Protein AF-A0A429LCR3-F1 (afdb_monomer)

Organism: Acinetobacter baumannii (NCBI:txid470)

Secondary structure (DSSP, 8-state):
-HHHHHHHHHHHHHHHHHHHHHHHHHHHHHHHHHHHHHHHHHHHHHTT-HHHHHHHHHHHHHHHHHHHHHHTT-HHHHHHHHHHHHHHHHHHHHHHT---BTTB---GGGHHHHHHHHHHHHHTTS--HHHHHHHHHHHHHHHHHHH-----TT--PPPHHHHHHHHHHHHHHHHHHHHHHHHHHHHHHHHHHHHH-

Foldseek 3Di:
DVVVVVVVVVVVVLLVVLVVLLLVLLLVLLVLLLVVLVVVLVVVVVVVVVVSNVVSVVLNVQSVVLNVCVVVVVPLVSLLSVLVSLLPVLLVCDAAEQADDPVAAGQSLLSLVLSLLSLVSSCVSPNDPSSVVSNVSSVVSSCDSVVDNDYDPNHDYDDPVCRVVVNVVSNVSSVVSNVSSVVSVVVSVVVVVVVVD

Solvent-accessible surface area (backbone atoms only — not comparable to full-atom values): 10249 Å² total; per-residue (Å²): 120,68,68,62,53,53,54,51,52,53,54,48,54,51,52,51,52,53,55,48,51,51,51,51,44,51,51,49,46,44,49,52,49,37,53,52,32,52,56,48,30,57,53,29,56,74,70,68,42,56,71,60,26,54,50,31,50,53,51,36,53,53,38,51,50,19,53,49,31,38,71,76,68,40,43,66,60,12,49,52,49,43,27,49,49,34,38,53,53,27,53,53,37,37,50,36,36,43,58,57,45,100,92,42,75,60,46,48,47,56,36,14,58,36,22,22,52,52,24,51,57,42,34,75,74,59,75,46,72,68,39,53,53,51,26,52,48,17,50,50,51,32,52,49,60,74,76,42,78,76,73,49,93,86,39,59,63,63,57,67,76,55,50,57,60,47,39,54,54,49,46,54,51,27,49,49,42,35,51,49,50,49,53,50,52,51,54,54,49,53,62,51,49,71,69,75,110

Mean predicted aligned error: 6.93 Å

Sequence (197 aa):
MITSSYFKKHKKNYRSLKDQQLTIAAKANIFICIIFCLFWTIYFAFTQMWVIVYMDICFTLISIFSFFLIYINRISAGILLSQAVLLVFPVVFCLFFDVATPDRPRVAHLFLPAGAILGYLNYRREPSFLQIVLILLSIGCFIFFSGSSFTLDSAIPLSEDIRDHGGWIATCVATLMICISIYTMQLEIQVVFQKVC

Radius of gyration: 19.08 Å; Cα contacts (8 Å, |Δi|>4): 202; chains: 1; bounding box: 48×31×61 Å

pLDDT: mean 84.52, std 10.5, range [48.47, 95.94]

Structure (mmCIF, N/CA/C/O backbone):
data_AF-A0A429LCR3-F1
#
_entry.id   AF-A0A429LCR3-F1
#
loop_
_atom_site.group_PDB
_atom_site.id
_atom_site.type_symbol
_atom_site.label_atom_id
_atom_site.label_alt_id
_atom_site.label_comp_id
_atom_site.label_asym_id
_atom_site.label_entity_id
_atom_site.label_seq_id
_atom_site.pdbx_PDB_ins_code
_atom_site.Cartn_x
_atom_site.Cartn_y
_atom_site.Cartn_z
_atom_site.occupancy
_atom_site.B_iso_or_equiv
_atom_site.auth_seq_id
_atom_site.auth_comp_id
_atom_site.auth_asym_id
_atom_site.auth_atom_id
_atom_site.pdbx_PDB_model_num
ATOM 1 N N . MET A 1 1 ? -27.694 2.490 40.165 1.00 55.28 1 MET A N 1
ATOM 2 C CA . MET A 1 1 ? -27.933 3.209 38.886 1.00 55.28 1 MET A CA 1
ATOM 3 C C . MET A 1 1 ? -26.716 4.014 38.392 1.00 55.28 1 MET A C 1
ATOM 5 O O . MET A 1 1 ? -26.506 4.085 37.188 1.00 55.28 1 MET A O 1
ATOM 9 N N . ILE A 1 2 ? -25.866 4.558 39.279 1.00 57.56 2 ILE A N 1
ATOM 10 C CA . ILE A 1 2 ? -24.699 5.401 38.923 1.00 57.56 2 ILE A CA 1
ATOM 11 C C . ILE A 1 2 ? -23.534 4.604 38.289 1.00 57.56 2 ILE A C 1
ATOM 13 O O . ILE A 1 2 ? -22.938 5.043 37.307 1.00 57.56 2 ILE A O 1
ATOM 17 N N . THR A 1 3 ? -23.268 3.384 38.763 1.00 56.16 3 THR A N 1
ATOM 18 C CA . THR A 1 3 ? -22.217 2.486 38.239 1.00 56.16 3 THR A CA 1
ATOM 19 C C . THR A 1 3 ? -22.433 2.084 36.77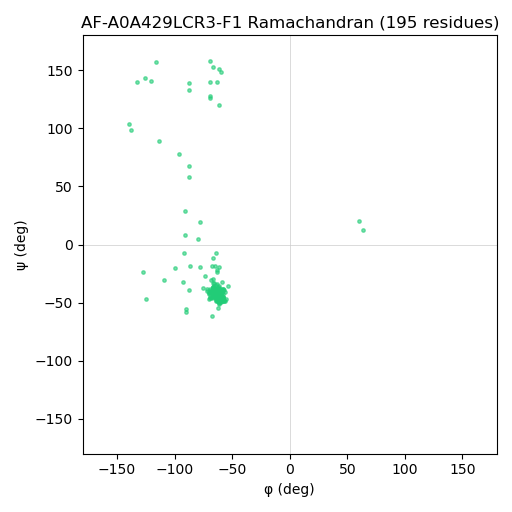7 1.00 56.16 3 THR A C 1
ATOM 21 O O . THR A 1 3 ? -21.481 2.039 36.001 1.00 56.16 3 THR A O 1
ATOM 24 N N . SER A 1 4 ? -23.684 1.881 36.349 1.00 59.94 4 SER A N 1
ATOM 25 C CA . SER A 1 4 ? -24.000 1.554 34.949 1.00 59.94 4 SER A CA 1
ATOM 26 C C . SER A 1 4 ? -23.703 2.714 33.985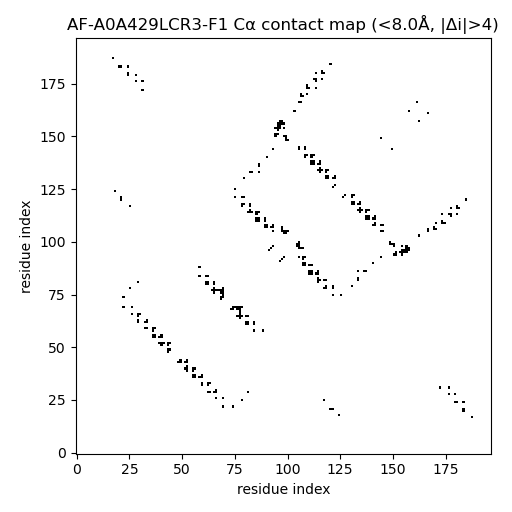 1.00 59.94 4 SER A C 1
ATOM 28 O O . SER A 1 4 ? -23.205 2.488 32.880 1.00 59.94 4 SER A O 1
ATOM 30 N N . SER A 1 5 ? -23.945 3.958 34.413 1.00 62.41 5 SER A N 1
ATOM 31 C CA . SER A 1 5 ? -23.665 5.164 33.621 1.00 62.41 5 SER A CA 1
ATOM 32 C C . SER A 1 5 ? -22.158 5.385 33.438 1.00 62.41 5 SER A C 1
ATOM 34 O O . SER A 1 5 ? -21.691 5.641 32.324 1.00 62.41 5 SER A O 1
ATOM 36 N N . TYR A 1 6 ? -21.378 5.179 34.505 1.00 60.06 6 TYR A N 1
ATOM 37 C CA . TYR A 1 6 ? -19.923 5.335 34.485 1.00 60.06 6 TYR A CA 1
ATOM 38 C C . TYR A 1 6 ? -19.244 4.319 33.551 1.00 60.06 6 TYR A C 1
ATOM 40 O O . TYR A 1 6 ? -18.467 4.700 32.673 1.00 60.06 6 TYR A O 1
ATOM 48 N N . PHE A 1 7 ? -19.625 3.037 33.636 1.00 59.78 7 PHE A N 1
ATOM 49 C CA . PHE A 1 7 ? -19.133 1.986 32.735 1.00 59.78 7 PHE A CA 1
ATOM 50 C C . PHE A 1 7 ? -19.494 2.246 31.264 1.00 59.78 7 PHE A C 1
ATOM 52 O O . PHE A 1 7 ? -18.681 2.004 30.366 1.00 59.78 7 PHE A O 1
ATOM 59 N N . LYS A 1 8 ? -20.693 2.778 30.991 1.00 63.34 8 LYS A N 1
ATOM 60 C CA . LYS A 1 8 ? -21.138 3.111 29.629 1.00 63.34 8 LYS A CA 1
ATOM 61 C C . LYS A 1 8 ? -20.345 4.289 29.048 1.00 63.34 8 LYS A C 1
ATOM 63 O O . LYS A 1 8 ? -19.947 4.229 27.883 1.00 63.34 8 LYS A O 1
ATOM 68 N N . LYS A 1 9 ? -20.053 5.316 29.858 1.00 63.47 9 LYS A N 1
ATOM 69 C CA . LYS A 1 9 ? -19.224 6.474 29.474 1.00 63.47 9 LYS A CA 1
ATOM 70 C C . LYS A 1 9 ? -17.772 6.065 29.202 1.00 63.47 9 LYS A C 1
ATOM 72 O O . LYS A 1 9 ? -17.221 6.441 28.170 1.00 63.47 9 LYS A O 1
ATOM 77 N N . HIS A 1 10 ? -17.196 5.211 30.048 1.00 60.53 10 HIS A N 1
ATOM 78 C CA . HIS A 1 10 ? -15.831 4.703 29.874 1.00 60.53 10 HIS A CA 1
ATOM 79 C C . HIS A 1 10 ? -15.692 3.815 28.624 1.00 60.53 10 HIS A C 1
ATOM 81 O O . HIS A 1 10 ? -14.749 3.961 27.848 1.00 60.53 10 HIS A O 1
ATOM 87 N N . LYS A 1 11 ? -16.677 2.941 28.363 1.00 61.69 11 LYS A N 1
ATOM 88 C CA . LYS A 1 11 ? -16.732 2.104 27.150 1.00 61.69 11 LYS A CA 1
ATOM 89 C C . LYS A 1 11 ? -16.874 2.939 25.868 1.00 61.69 11 LYS A C 1
ATOM 91 O O . LYS A 1 11 ? -16.306 2.565 24.843 1.00 61.69 11 LYS A O 1
ATOM 96 N N . LYS A 1 12 ? -17.608 4.059 25.921 1.00 67.44 12 LYS A N 1
ATOM 97 C CA . LYS A 1 12 ? -17.775 4.999 24.798 1.00 67.44 12 LYS A CA 1
ATOM 98 C C . LYS A 1 12 ? -16.486 5.776 24.503 1.00 67.44 12 LYS A C 1
ATOM 100 O O . LYS A 1 12 ? -16.070 5.797 23.350 1.00 67.44 12 LYS A O 1
ATOM 105 N N . ASN A 1 13 ? -15.825 6.331 25.524 1.00 68.00 13 ASN A N 1
ATOM 106 C CA . ASN A 1 13 ? -14.531 7.010 25.358 1.00 68.00 13 ASN A CA 1
ATOM 107 C C . ASN A 1 13 ? -13.447 6.066 24.821 1.00 68.00 13 ASN A C 1
ATOM 109 O O . ASN A 1 13 ? -12.693 6.442 23.933 1.00 68.00 13 ASN A O 1
ATOM 113 N N . TYR A 1 14 ? -13.417 4.816 25.290 1.00 64.56 14 TYR A N 1
ATOM 114 C CA . TYR A 1 14 ? -12.474 3.811 24.799 1.00 64.56 14 TYR A CA 1
ATOM 115 C C . TYR A 1 14 ? -12.673 3.480 23.310 1.00 64.56 14 TYR A C 1
ATOM 117 O O . TYR A 1 14 ? -11.711 3.486 22.546 1.00 64.56 14 TYR A O 1
ATOM 125 N N . ARG A 1 15 ? -13.920 3.237 22.870 1.00 68.00 15 ARG A N 1
ATOM 126 C CA . ARG A 1 15 ? -14.209 3.029 21.437 1.00 68.00 15 ARG A CA 1
ATOM 127 C C . ARG A 1 15 ? -13.819 4.246 20.601 1.00 68.00 15 ARG A C 1
ATOM 129 O O . ARG A 1 15 ? -13.264 4.072 19.528 1.00 68.00 15 ARG A O 1
ATOM 136 N N . SER A 1 16 ? -14.055 5.452 21.117 1.00 71.94 16 SER A N 1
ATOM 137 C CA . SER A 1 16 ? -13.675 6.699 20.448 1.00 71.94 16 SER A CA 1
ATOM 138 C C . SER A 1 16 ? -12.160 6.829 20.261 1.00 71.94 16 SER A C 1
ATOM 140 O O . SER A 1 16 ? -11.718 7.195 19.179 1.00 71.94 16 SER A O 1
ATOM 142 N N . LEU A 1 17 ? -11.364 6.510 21.288 1.00 72.56 17 LEU A N 1
ATOM 143 C CA . LEU A 1 17 ? -9.897 6.557 21.218 1.00 72.56 17 LEU A CA 1
ATOM 144 C C . LEU A 1 17 ? -9.343 5.530 20.225 1.00 72.56 17 LEU A C 1
ATOM 146 O O . LEU A 1 17 ? -8.494 5.870 19.404 1.00 72.56 17 LEU A O 1
ATOM 150 N N . LYS A 1 18 ? -9.871 4.300 20.255 1.00 72.75 18 LYS A N 1
ATOM 151 C CA . LYS A 1 18 ? -9.506 3.234 19.312 1.00 72.75 18 LYS A CA 1
ATOM 152 C C . LYS A 1 18 ? -9.815 3.630 17.865 1.00 72.75 18 LYS A C 1
ATOM 154 O O . LYS A 1 18 ? -8.954 3.543 16.993 1.00 72.75 18 LYS A O 1
ATOM 159 N N . ASP A 1 19 ? -11.031 4.115 17.619 1.00 77.44 19 ASP A N 1
ATOM 160 C CA . ASP A 1 19 ? -11.459 4.559 16.292 1.00 77.44 19 ASP A CA 1
ATOM 161 C C . ASP A 1 19 ? -10.600 5.727 15.786 1.00 77.44 19 ASP A C 1
ATOM 163 O O . ASP A 1 19 ? -10.283 5.796 14.596 1.00 77.44 19 ASP A O 1
ATOM 167 N N . GLN A 1 20 ? -10.179 6.625 16.681 1.00 80.12 20 GLN A N 1
ATOM 168 C CA . GLN A 1 20 ? -9.312 7.753 16.353 1.00 80.12 20 GLN A CA 1
ATOM 169 C C . GLN A 1 20 ? -7.890 7.301 15.990 1.00 80.12 20 GLN A C 1
ATOM 171 O O . GLN A 1 20 ? -7.373 7.738 14.964 1.00 80.12 20 GLN A O 1
ATOM 176 N N . GLN A 1 21 ? -7.281 6.397 16.766 1.00 82.12 21 GLN A N 1
ATOM 177 C CA . GLN A 1 21 ? -5.954 5.833 16.473 1.00 82.12 21 GLN A CA 1
ATOM 178 C C . GLN A 1 21 ? -5.934 5.110 15.122 1.00 82.12 21 GLN A C 1
ATOM 180 O O . GLN A 1 21 ? -5.072 5.385 14.288 1.00 82.12 21 GLN A O 1
ATOM 185 N N . LEU A 1 22 ? -6.940 4.269 14.860 1.00 82.50 22 LEU A N 1
ATOM 186 C CA . LEU A 1 22 ? -7.084 3.584 13.578 1.00 82.50 22 LEU A CA 1
ATOM 187 C C . LEU A 1 22 ? -7.226 4.571 12.413 1.00 82.50 22 LEU A C 1
ATOM 189 O O . LEU A 1 22 ? -6.606 4.411 11.365 1.00 82.50 22 LEU A O 1
ATOM 193 N N . THR A 1 23 ? -8.036 5.612 12.601 1.00 84.69 23 THR A N 1
ATOM 194 C CA . THR A 1 23 ? -8.247 6.638 11.576 1.00 84.69 23 THR A CA 1
ATOM 195 C C . THR A 1 23 ? -6.964 7.413 11.285 1.00 84.69 23 THR A C 1
ATOM 197 O O . THR A 1 23 ? -6.698 7.723 10.127 1.00 84.69 23 THR A O 1
ATOM 200 N N . ILE A 1 24 ? -6.156 7.714 12.306 1.00 86.12 24 ILE A N 1
ATOM 201 C CA . ILE A 1 24 ? -4.859 8.385 12.142 1.00 86.12 24 ILE A CA 1
ATOM 202 C C . ILE A 1 24 ? -3.898 7.496 11.351 1.00 86.12 24 ILE A C 1
ATOM 204 O O . ILE A 1 24 ? -3.319 7.961 10.374 1.00 86.12 24 ILE A O 1
ATOM 208 N N . ALA A 1 25 ? -3.782 6.218 11.713 1.00 86.31 25 ALA A N 1
ATOM 209 C CA . ALA A 1 25 ? -2.915 5.268 11.021 1.00 86.31 25 ALA A CA 1
ATOM 210 C C . ALA A 1 25 ? -3.326 5.065 9.555 1.00 86.31 25 ALA A C 1
ATOM 212 O O . ALA A 1 25 ? -2.491 5.118 8.654 1.00 86.31 25 ALA A O 1
ATOM 213 N N . ALA A 1 26 ? -4.629 4.912 9.302 1.00 87.38 26 ALA A N 1
ATOM 214 C CA . ALA A 1 26 ? -5.173 4.802 7.953 1.00 87.38 26 ALA A CA 1
ATOM 215 C C . ALA A 1 26 ? -4.885 6.052 7.114 1.00 87.38 26 ALA A C 1
ATOM 217 O O . ALA A 1 26 ? -4.423 5.942 5.980 1.00 87.38 26 ALA A O 1
ATOM 218 N N . LYS A 1 27 ? -5.112 7.246 7.679 1.00 89.50 27 LYS A N 1
ATOM 219 C CA . LYS A 1 27 ? -4.789 8.516 7.019 1.00 89.50 27 LYS A CA 1
ATOM 220 C C . LYS A 1 27 ? -3.295 8.637 6.730 1.00 89.50 27 LYS A C 1
ATOM 222 O O . LYS A 1 27 ? -2.952 9.055 5.632 1.00 89.50 27 LYS A O 1
ATOM 227 N N . ALA A 1 28 ? -2.430 8.246 7.666 1.00 90.94 28 ALA A N 1
ATOM 228 C CA . ALA A 1 28 ? -0.981 8.272 7.483 1.00 90.94 28 ALA A CA 1
ATOM 229 C C . ALA A 1 28 ? -0.537 7.345 6.341 1.00 90.94 28 ALA A C 1
ATOM 231 O O . ALA A 1 28 ? 0.163 7.794 5.440 1.00 90.94 28 ALA A O 1
ATOM 232 N N . ASN A 1 29 ? -1.009 6.095 6.316 1.00 90.25 29 ASN A N 1
ATOM 233 C CA . ASN A 1 29 ? -0.693 5.148 5.242 1.00 90.25 29 ASN A CA 1
ATOM 234 C C . ASN A 1 29 ? -1.201 5.620 3.873 1.00 90.25 29 ASN A C 1
ATOM 236 O O . ASN A 1 29 ? -0.471 5.534 2.889 1.00 90.25 29 ASN A O 1
ATOM 240 N N . ILE A 1 30 ? -2.427 6.150 3.798 1.00 90.88 30 ILE A N 1
ATOM 241 C CA . ILE A 1 30 ? -2.974 6.709 2.552 1.00 90.88 30 ILE A CA 1
ATOM 242 C C . ILE A 1 30 ? -2.155 7.922 2.102 1.00 90.88 30 ILE A C 1
ATOM 244 O O . ILE A 1 30 ? -1.848 8.053 0.923 1.00 90.88 30 ILE A O 1
ATOM 248 N N . PHE A 1 31 ? -1.765 8.792 3.031 1.00 93.00 31 PHE A N 1
ATOM 249 C CA . PHE A 1 31 ? -0.968 9.975 2.724 1.00 93.00 31 PHE A CA 1
ATOM 250 C C . PHE A 1 31 ? 0.434 9.617 2.218 1.00 93.00 31 PHE A C 1
ATOM 252 O O . PHE A 1 31 ? 0.872 10.157 1.205 1.00 93.00 31 PHE A O 1
ATOM 259 N N . ILE A 1 32 ? 1.101 8.655 2.864 1.00 92.62 32 ILE A N 1
ATOM 260 C CA . ILE A 1 32 ? 2.380 8.098 2.405 1.00 92.62 32 ILE A CA 1
ATOM 261 C C . ILE A 1 32 ? 2.228 7.523 0.993 1.00 92.62 32 ILE A C 1
ATOM 263 O O . ILE A 1 32 ? 3.048 7.812 0.128 1.00 92.62 32 ILE A O 1
ATOM 267 N N . CYS A 1 33 ? 1.154 6.770 0.741 1.00 90.31 33 CYS A N 1
ATOM 268 C CA . CYS A 1 33 ? 0.866 6.204 -0.574 1.00 90.31 33 CYS A CA 1
ATOM 269 C C . CYS A 1 33 ? 0.671 7.292 -1.644 1.00 90.31 33 CYS A C 1
ATOM 271 O O . CYS A 1 33 ? 1.256 7.189 -2.717 1.00 90.31 33 CYS A O 1
ATOM 273 N N . ILE A 1 34 ? -0.073 8.364 -1.347 1.00 92.38 34 ILE A N 1
ATOM 274 C CA . ILE A 1 34 ? -0.269 9.497 -2.269 1.00 92.38 34 ILE A CA 1
ATOM 275 C C . ILE A 1 34 ? 1.064 10.177 -2.594 1.00 92.38 34 ILE A C 1
ATOM 277 O O . ILE A 1 34 ? 1.359 10.393 -3.766 1.00 92.38 34 ILE A O 1
ATOM 281 N N . ILE A 1 35 ? 1.882 10.496 -1.585 1.00 94.06 35 ILE A N 1
ATOM 282 C CA . ILE A 1 35 ? 3.197 11.122 -1.802 1.00 94.06 35 ILE A CA 1
ATOM 283 C C . ILE A 1 35 ? 4.085 10.217 -2.653 1.00 94.06 35 ILE A C 1
ATOM 285 O O . ILE A 1 35 ? 4.715 10.688 -3.596 1.00 94.06 35 ILE A O 1
ATOM 289 N N . PHE A 1 36 ? 4.114 8.924 -2.332 1.00 91.94 36 PHE A N 1
ATOM 290 C CA . PHE A 1 36 ? 4.899 7.941 -3.062 1.00 91.94 36 PHE A CA 1
ATOM 291 C C . PHE A 1 36 ? 4.466 7.858 -4.532 1.00 91.94 36 PHE A C 1
ATOM 293 O O . PHE A 1 36 ? 5.313 7.955 -5.415 1.00 91.94 36 PHE A O 1
ATOM 300 N N . CYS A 1 37 ? 3.161 7.772 -4.806 1.00 90.81 37 CYS A N 1
ATOM 301 C CA . CYS A 1 37 ? 2.646 7.732 -6.176 1.00 90.81 37 CYS A CA 1
ATOM 302 C C . CYS A 1 37 ? 2.930 9.035 -6.934 1.00 90.81 37 CYS A C 1
ATOM 304 O O . CYS A 1 37 ? 3.337 8.987 -8.089 1.00 90.81 37 CYS A O 1
ATOM 306 N N . LEU A 1 38 ? 2.772 10.203 -6.302 1.00 92.81 38 LEU A N 1
ATOM 307 C CA . LEU A 1 38 ? 3.074 11.495 -6.931 1.00 92.81 38 LEU A CA 1
ATOM 308 C C . LEU A 1 38 ? 4.561 11.634 -7.272 1.00 92.81 38 LEU A C 1
ATOM 310 O O . LEU A 1 38 ? 4.898 12.082 -8.366 1.00 92.81 38 LEU A O 1
ATOM 314 N N . PHE A 1 39 ? 5.441 11.226 -6.355 1.00 92.88 39 PHE A N 1
ATOM 315 C CA . PHE A 1 39 ? 6.885 11.204 -6.578 1.00 92.88 39 PHE A CA 1
ATOM 316 C C . PHE A 1 39 ? 7.244 10.361 -7.811 1.00 92.88 39 PHE A C 1
ATOM 318 O O . PHE A 1 39 ? 7.945 10.840 -8.704 1.00 92.88 39 PHE A O 1
ATOM 325 N N . TRP A 1 40 ? 6.698 9.145 -7.903 1.00 89.19 40 TRP A N 1
ATOM 326 C CA . TRP A 1 40 ? 6.928 8.251 -9.038 1.00 89.19 40 TRP A CA 1
ATOM 327 C C . TRP A 1 40 ? 6.277 8.727 -10.333 1.00 89.19 40 TRP A C 1
ATOM 329 O O . TRP A 1 40 ? 6.917 8.669 -11.376 1.00 89.19 40 TRP A O 1
ATOM 339 N N . THR A 1 41 ? 5.074 9.299 -10.276 1.00 91.75 41 THR A N 1
ATOM 340 C CA . THR A 1 41 ? 4.394 9.883 -11.445 1.00 91.75 41 THR A CA 1
ATOM 341 C C . THR A 1 41 ? 5.274 10.939 -12.113 1.00 91.75 41 THR A C 1
ATOM 343 O O . THR A 1 41 ? 5.443 10.931 -13.332 1.00 91.75 41 THR A O 1
ATOM 346 N N . ILE A 1 42 ? 5.856 11.843 -11.314 1.00 92.50 42 ILE A N 1
ATOM 347 C CA . ILE A 1 42 ? 6.744 12.901 -11.811 1.00 92.50 42 ILE A CA 1
ATOM 348 C C . ILE A 1 42 ? 7.984 12.279 -12.454 1.00 92.50 42 ILE A C 1
ATOM 350 O O . ILE A 1 42 ? 8.341 12.640 -13.574 1.00 92.50 42 ILE A O 1
ATOM 354 N N . TYR A 1 43 ? 8.615 11.320 -11.775 1.00 90.25 43 TYR A N 1
ATOM 355 C CA . TYR A 1 43 ? 9.788 10.624 -12.294 1.00 90.25 43 TYR A CA 1
ATOM 356 C C . TYR A 1 43 ? 9.491 9.913 -13.625 1.00 90.25 43 TYR A C 1
ATOM 358 O O . TYR A 1 43 ? 10.202 10.102 -14.614 1.00 90.25 43 TYR A O 1
ATOM 366 N N . PHE A 1 44 ? 8.397 9.154 -13.691 1.00 89.19 44 PHE A N 1
ATOM 367 C CA . PHE A 1 44 ? 8.035 8.386 -14.875 1.00 89.19 44 PHE A CA 1
ATOM 368 C C . PHE A 1 44 ? 7.618 9.257 -16.059 1.00 89.19 44 PHE A C 1
ATOM 370 O O . PHE A 1 44 ? 7.914 8.896 -17.203 1.00 89.19 44 PHE A O 1
ATOM 377 N N . ALA A 1 45 ? 7.037 10.431 -15.798 1.00 91.25 45 ALA A N 1
ATOM 378 C CA . ALA A 1 45 ? 6.759 11.429 -16.824 1.00 91.25 45 ALA A CA 1
ATOM 379 C C . ALA A 1 45 ? 8.048 11.919 -17.507 1.00 91.25 45 ALA A C 1
ATOM 381 O O . ALA A 1 45 ? 8.081 12.034 -18.732 1.00 91.25 45 ALA A O 1
ATOM 382 N N . PHE A 1 46 ? 9.136 12.125 -16.752 1.00 89.94 46 PHE A N 1
ATOM 383 C CA . PHE A 1 46 ? 10.439 12.470 -17.337 1.00 89.94 46 PHE A CA 1
ATOM 384 C C . PHE A 1 46 ? 11.038 11.326 -18.163 1.00 89.94 46 PHE A C 1
ATOM 386 O O . PHE A 1 46 ? 11.622 11.575 -19.214 1.00 89.94 46 PHE A O 1
ATOM 393 N N . THR A 1 47 ? 10.848 10.074 -17.737 1.00 85.56 47 THR A N 1
ATOM 394 C CA . THR A 1 47 ? 11.333 8.885 -18.467 1.00 85.56 47 THR A CA 1
ATOM 395 C C . THR A 1 47 ? 10.453 8.463 -19.655 1.00 85.56 47 THR A C 1
ATOM 397 O O . THR A 1 47 ? 10.724 7.436 -20.268 1.00 85.56 47 THR A O 1
ATOM 400 N N . GLN A 1 48 ? 9.404 9.230 -19.992 1.00 87.19 48 GLN A N 1
ATOM 401 C CA . GLN A 1 48 ? 8.465 8.952 -21.097 1.00 87.19 48 GLN A CA 1
ATOM 402 C C . GLN A 1 48 ? 7.697 7.617 -20.971 1.00 87.19 48 GLN A C 1
ATOM 404 O O . GLN A 1 48 ? 7.142 7.112 -21.949 1.00 87.19 48 GLN A O 1
ATOM 409 N N . MET A 1 49 ? 7.606 7.045 -19.767 1.00 86.31 49 MET A N 1
ATOM 410 C CA . MET A 1 49 ? 6.870 5.800 -19.511 1.00 86.31 49 MET A CA 1
ATOM 411 C C . MET A 1 49 ? 5.394 6.078 -19.207 1.00 86.31 49 MET A C 1
ATOM 413 O O . MET A 1 49 ? 4.904 5.877 -18.096 1.00 86.31 49 MET A O 1
ATOM 417 N N . TRP A 1 50 ? 4.667 6.547 -20.221 1.00 88.00 50 TRP A N 1
ATOM 418 C CA . TRP A 1 50 ? 3.300 7.062 -20.084 1.00 88.00 50 TRP A CA 1
ATOM 419 C C . TRP A 1 50 ? 2.291 6.058 -19.517 1.00 88.00 50 TRP A C 1
ATOM 421 O O . TRP A 1 50 ? 1.390 6.454 -18.784 1.00 88.00 50 TRP A O 1
ATOM 431 N N . VAL A 1 51 ? 2.452 4.760 -19.796 1.00 88.75 51 VAL A N 1
ATOM 432 C CA . VAL A 1 51 ? 1.565 3.715 -19.251 1.00 88.75 51 VAL A CA 1
ATOM 433 C C . VAL A 1 51 ? 1.595 3.718 -17.721 1.00 88.75 51 VAL A C 1
ATOM 435 O O . VAL A 1 51 ? 0.540 3.737 -17.091 1.00 88.75 51 VAL A O 1
ATOM 438 N N . ILE A 1 52 ? 2.791 3.772 -17.127 1.00 88.44 52 ILE A N 1
ATOM 439 C CA . ILE A 1 52 ? 2.963 3.788 -15.669 1.00 88.44 52 ILE A CA 1
ATOM 440 C C . ILE A 1 52 ? 2.442 5.109 -15.094 1.00 88.44 52 ILE A C 1
ATOM 442 O O . ILE A 1 52 ? 1.731 5.100 -14.096 1.00 88.44 52 ILE A O 1
ATOM 446 N N . VAL A 1 53 ? 2.684 6.233 -15.780 1.00 91.38 53 VAL A N 1
ATOM 447 C CA . VAL A 1 53 ? 2.159 7.555 -15.391 1.00 91.38 53 VAL A CA 1
ATOM 448 C C . VAL A 1 53 ? 0.632 7.550 -15.293 1.00 91.38 53 VAL A C 1
ATOM 450 O O . VAL A 1 53 ? 0.081 8.005 -14.293 1.00 91.38 53 VAL A O 1
ATOM 453 N N . TYR A 1 54 ? -0.076 7.023 -16.299 1.00 91.56 54 TYR A N 1
ATOM 454 C CA . TYR A 1 54 ? -1.540 6.962 -16.259 1.00 91.56 54 TYR A CA 1
ATOM 455 C C . TYR A 1 54 ? -2.042 6.067 -15.125 1.00 91.56 54 TYR A C 1
ATOM 457 O O . TYR A 1 54 ? -2.990 6.438 -14.432 1.00 91.56 54 TYR A O 1
ATOM 465 N N . MET A 1 55 ? -1.390 4.923 -14.902 1.00 90.62 55 MET A N 1
ATOM 466 C CA . MET A 1 55 ? -1.719 4.040 -13.786 1.00 90.62 55 MET A CA 1
ATOM 467 C C . MET A 1 55 ? -1.523 4.742 -12.439 1.00 90.62 55 MET A C 1
ATOM 469 O O . MET A 1 55 ? -2.454 4.759 -11.633 1.00 90.62 55 MET A O 1
ATOM 473 N N . ASP A 1 56 ? -0.374 5.379 -12.212 1.00 90.56 56 ASP A N 1
ATOM 474 C CA . ASP A 1 56 ? -0.068 6.076 -10.959 1.00 90.56 56 ASP A CA 1
ATOM 475 C C . ASP A 1 56 ? -1.025 7.246 -10.702 1.00 90.56 56 ASP A C 1
ATOM 477 O O . ASP A 1 56 ? -1.473 7.442 -9.568 1.00 90.56 56 ASP A O 1
ATOM 481 N N . ILE A 1 57 ? -1.420 7.990 -11.743 1.00 93.06 57 ILE A N 1
ATOM 482 C CA . ILE A 1 57 ? -2.443 9.039 -11.635 1.00 93.06 57 ILE A CA 1
ATOM 483 C C . ILE A 1 57 ? -3.781 8.429 -11.207 1.00 93.06 57 ILE A C 1
ATOM 485 O O . ILE A 1 57 ? -4.402 8.919 -10.260 1.00 93.06 57 ILE A O 1
ATOM 489 N N . CYS A 1 58 ? -4.224 7.346 -11.853 1.00 93.44 58 CYS A N 1
ATOM 490 C CA . CYS A 1 58 ? -5.454 6.654 -11.475 1.00 93.44 58 CYS A CA 1
ATOM 491 C C . CYS A 1 58 ? -5.409 6.178 -10.015 1.00 93.44 58 CYS A C 1
ATOM 493 O O . CYS A 1 58 ? -6.354 6.425 -9.262 1.00 93.44 58 CYS A O 1
ATOM 495 N N . PHE A 1 59 ? -4.311 5.560 -9.577 1.00 90.12 59 PHE A N 1
ATOM 496 C CA . PHE A 1 59 ? -4.157 5.113 -8.191 1.00 90.12 59 PHE A CA 1
ATOM 497 C C . PHE A 1 59 ? -4.120 6.271 -7.199 1.00 90.12 59 PHE A C 1
ATOM 499 O O . PHE A 1 59 ? -4.748 6.196 -6.141 1.00 90.12 59 PHE A O 1
ATOM 506 N N . THR A 1 60 ? -3.460 7.371 -7.552 1.00 93.25 60 THR A N 1
ATOM 507 C CA . THR A 1 60 ? -3.433 8.588 -6.739 1.00 93.25 60 THR A CA 1
ATOM 508 C C . THR A 1 60 ? -4.840 9.149 -6.552 1.00 93.25 60 THR A C 1
ATOM 510 O O . THR A 1 60 ? -5.231 9.457 -5.426 1.00 93.25 60 THR A O 1
ATOM 513 N N . LEU A 1 61 ? -5.643 9.215 -7.618 1.00 94.44 61 LEU A N 1
ATOM 514 C CA . LEU A 1 61 ? -7.034 9.670 -7.547 1.00 94.44 61 LEU A CA 1
ATOM 515 C C . LEU A 1 61 ? -7.893 8.767 -6.650 1.00 94.44 61 LEU A C 1
ATOM 517 O O . LEU A 1 61 ? -8.652 9.276 -5.823 1.00 94.44 61 LEU A O 1
ATOM 521 N N . ILE A 1 62 ? -7.749 7.440 -6.747 1.00 93.75 62 ILE A N 1
ATOM 522 C CA . ILE A 1 62 ? -8.482 6.489 -5.891 1.00 93.75 62 ILE A CA 1
ATOM 523 C C . ILE A 1 62 ? -8.034 6.614 -4.423 1.00 93.75 62 ILE A C 1
ATOM 525 O O . ILE A 1 62 ? -8.864 6.557 -3.510 1.00 93.75 62 ILE A O 1
ATOM 529 N N . SER A 1 63 ? -6.745 6.842 -4.168 1.00 91.62 63 SER A N 1
ATOM 530 C CA . SER A 1 63 ? -6.210 7.078 -2.822 1.00 91.62 63 SER A CA 1
ATOM 531 C C . SER A 1 63 ? -6.703 8.401 -2.225 1.00 91.62 63 SER A C 1
ATOM 533 O O . SER A 1 63 ? -7.113 8.435 -1.062 1.00 91.62 63 SER A O 1
ATOM 535 N N . ILE A 1 64 ? -6.766 9.476 -3.017 1.00 93.94 64 ILE A N 1
ATOM 536 C CA . ILE A 1 64 ? -7.377 10.752 -2.610 1.00 93.94 64 ILE A CA 1
ATOM 537 C C . ILE A 1 64 ? -8.864 10.553 -2.304 1.00 93.94 64 ILE A C 1
ATOM 539 O O . ILE A 1 64 ? -9.354 11.027 -1.279 1.00 93.94 64 ILE A O 1
ATOM 543 N N . PHE A 1 65 ? -9.584 9.804 -3.140 1.00 94.12 65 PHE A N 1
ATOM 544 C CA . PHE A 1 65 ? -10.988 9.491 -2.894 1.00 94.12 65 PHE A CA 1
ATOM 545 C C . PHE A 1 65 ? -11.174 8.656 -1.616 1.00 94.12 65 PHE A C 1
ATOM 547 O O . PHE A 1 65 ? -12.073 8.929 -0.823 1.00 94.12 65 PHE A O 1
ATOM 554 N N . SER A 1 66 ? -10.274 7.708 -1.342 1.00 91.75 66 SER A N 1
ATOM 555 C CA . SER A 1 66 ? -10.242 6.953 -0.081 1.00 91.75 66 SER A CA 1
ATOM 556 C C . SER A 1 66 ? -10.050 7.876 1.124 1.00 91.75 66 SER A C 1
ATOM 558 O O . SER A 1 66 ? -10.753 7.747 2.128 1.00 91.75 66 SER A O 1
ATOM 560 N N . PHE A 1 67 ? -9.144 8.852 1.020 1.00 91.12 67 PHE A N 1
ATOM 561 C CA . PHE A 1 67 ? -8.935 9.867 2.051 1.00 91.12 67 PHE A CA 1
ATOM 562 C C . PHE A 1 67 ? -10.185 10.734 2.261 1.00 91.12 67 PHE A C 1
ATOM 564 O O . PHE A 1 67 ? -10.591 10.982 3.399 1.00 91.12 67 PHE A O 1
ATOM 571 N N . PHE A 1 68 ? -10.842 11.137 1.171 1.00 92.06 68 PHE A N 1
ATOM 572 C CA . PHE A 1 68 ? -12.096 11.884 1.205 1.00 92.06 68 PHE A CA 1
ATOM 573 C C . PHE A 1 68 ? -13.229 11.088 1.872 1.00 92.06 68 PHE A C 1
ATOM 575 O O . PHE A 1 68 ? -13.953 11.637 2.702 1.00 92.06 68 PHE A O 1
ATOM 582 N N . LEU A 1 69 ? -13.345 9.781 1.609 1.00 90.69 69 LEU A N 1
ATOM 583 C CA . LEU A 1 69 ? -14.308 8.903 2.288 1.00 90.69 69 LEU A CA 1
ATOM 584 C C . LEU A 1 69 ? -14.092 8.877 3.808 1.00 90.69 69 LEU A C 1
ATOM 586 O O . LEU A 1 69 ? -15.053 8.933 4.578 1.00 90.69 69 LEU A O 1
ATOM 590 N N . ILE A 1 70 ? -12.836 8.847 4.255 1.00 89.19 70 ILE A N 1
ATOM 591 C CA . ILE A 1 70 ? -12.504 8.937 5.681 1.00 89.19 70 ILE A CA 1
ATOM 592 C C . ILE A 1 70 ? -12.871 10.323 6.236 1.00 89.19 70 ILE A C 1
ATOM 594 O O . ILE A 1 70 ? -13.345 10.417 7.369 1.00 89.19 70 ILE A O 1
ATOM 598 N N . TYR A 1 71 ? -12.690 11.391 5.453 1.00 87.06 71 TYR A N 1
ATOM 599 C CA . TYR A 1 71 ? -13.049 12.757 5.844 1.00 87.06 71 TYR A CA 1
ATOM 600 C C . TYR A 1 71 ? -14.560 12.931 6.067 1.00 87.06 71 TYR A C 1
ATOM 602 O O . TYR A 1 71 ? -14.962 13.517 7.069 1.00 87.06 71 TYR A O 1
ATOM 610 N N . ILE A 1 72 ? -15.409 12.337 5.219 1.00 90.88 72 ILE A N 1
ATOM 611 C CA . ILE A 1 72 ? -16.877 12.341 5.388 1.00 90.88 72 ILE A CA 1
ATOM 612 C C . ILE A 1 72 ? -17.381 11.327 6.440 1.00 90.88 72 ILE A C 1
ATOM 614 O O . ILE A 1 72 ? -18.553 10.952 6.437 1.00 90.88 72 ILE A O 1
ATOM 618 N N . ASN A 1 73 ? -16.506 10.861 7.338 1.00 84.81 73 ASN A N 1
ATOM 619 C CA . ASN A 1 73 ? -16.765 9.864 8.385 1.00 84.81 73 ASN A CA 1
ATOM 620 C C . ASN A 1 73 ? -17.142 8.450 7.893 1.00 84.81 73 ASN A C 1
ATOM 622 O O . ASN A 1 73 ? -17.511 7.601 8.705 1.00 84.81 73 ASN A O 1
ATOM 626 N N . ARG A 1 74 ? -16.977 8.129 6.602 1.00 87.62 74 ARG A N 1
ATOM 627 C CA . ARG A 1 74 ? -17.130 6.762 6.061 1.00 87.62 74 ARG A CA 1
ATOM 628 C C . ARG A 1 74 ? -15.818 5.980 6.152 1.00 87.62 74 ARG A C 1
ATOM 630 O O . ARG A 1 74 ? -15.278 5.501 5.156 1.00 87.62 74 ARG A O 1
ATOM 637 N N . ILE A 1 75 ? -15.301 5.856 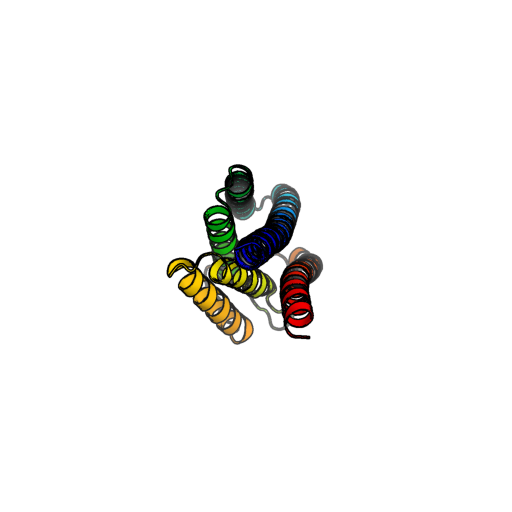7.374 1.00 87.00 75 ILE A N 1
ATOM 638 C CA . ILE A 1 75 ? -13.940 5.369 7.640 1.00 87.00 75 ILE A CA 1
ATOM 639 C C . ILE A 1 75 ? -13.732 3.945 7.111 1.00 87.00 75 ILE A C 1
ATOM 641 O O . ILE A 1 75 ? -12.753 3.694 6.412 1.00 87.00 75 ILE A O 1
ATOM 645 N N . SER A 1 76 ? -14.666 3.028 7.372 1.00 87.38 76 SER A N 1
ATOM 646 C CA . SER A 1 76 ? -14.521 1.633 6.948 1.00 87.38 76 SER A CA 1
ATOM 647 C C . SER A 1 76 ? -14.554 1.451 5.432 1.00 87.38 76 SER A C 1
ATOM 649 O O . SER A 1 76 ? -13.805 0.619 4.923 1.00 87.38 76 SER A O 1
ATOM 651 N N . ALA A 1 77 ? -15.325 2.267 4.706 1.00 89.12 77 ALA A N 1
ATOM 652 C CA . ALA A 1 77 ? -15.328 2.275 3.243 1.00 89.12 77 ALA A CA 1
ATOM 653 C C . ALA A 1 77 ? -14.020 2.845 2.670 1.00 89.12 77 ALA A C 1
ATOM 655 O O . ALA A 1 77 ? -13.457 2.265 1.746 1.00 89.12 77 ALA A O 1
ATOM 656 N N . GLY A 1 78 ? -13.502 3.938 3.242 1.00 90.62 78 GLY A N 1
ATOM 657 C CA . GLY A 1 78 ? -12.225 4.517 2.813 1.00 90.62 78 GLY A CA 1
ATOM 658 C C . GLY A 1 78 ? -11.035 3.586 3.062 1.00 90.62 78 GLY A C 1
ATOM 659 O O . GLY A 1 78 ? -10.172 3.447 2.200 1.00 90.62 78 GLY A O 1
ATOM 660 N N . ILE A 1 79 ? -11.018 2.879 4.198 1.00 90.94 79 ILE A N 1
ATOM 661 C CA . ILE A 1 79 ? -9.985 1.871 4.473 1.00 90.94 79 ILE A CA 1
ATOM 662 C C . ILE A 1 79 ? -10.122 0.666 3.534 1.00 90.94 79 ILE A C 1
ATOM 664 O O . ILE A 1 79 ? -9.113 0.183 3.032 1.00 90.94 79 ILE A O 1
ATOM 668 N N . LEU A 1 80 ? -11.345 0.195 3.266 1.00 93.06 80 LEU A N 1
ATOM 669 C CA . LEU A 1 80 ? -11.580 -0.910 2.331 1.00 93.06 80 LEU A CA 1
ATOM 670 C C . LEU A 1 80 ? -11.078 -0.570 0.920 1.00 93.06 80 LEU A C 1
ATOM 672 O O . LEU A 1 80 ? -10.435 -1.395 0.277 1.00 93.06 80 LEU A O 1
ATOM 676 N N . LEU A 1 81 ? -11.342 0.652 0.454 1.00 93.31 81 LEU A N 1
ATOM 677 C CA . LEU A 1 81 ? -10.880 1.109 -0.852 1.00 93.31 81 LEU A CA 1
ATOM 678 C C . LEU A 1 81 ? -9.350 1.228 -0.905 1.00 93.31 81 LEU A C 1
ATOM 680 O O . LEU A 1 81 ? -8.733 0.736 -1.845 1.00 93.31 81 LEU A O 1
ATOM 684 N N . SER A 1 82 ? -8.733 1.797 0.133 1.00 90.94 82 SER A N 1
ATOM 685 C CA . SER A 1 82 ? -7.271 1.852 0.270 1.00 90.94 82 SER A CA 1
ATOM 686 C C . SER A 1 82 ? -6.640 0.455 0.284 1.00 90.94 82 SER A C 1
ATOM 688 O O . SER A 1 82 ? -5.642 0.212 -0.389 1.00 90.94 82 SER A O 1
ATOM 690 N N . GLN A 1 83 ? -7.265 -0.505 0.971 1.00 92.69 83 GLN A N 1
ATOM 691 C CA . GLN A 1 83 ? -6.838 -1.902 0.964 1.00 92.69 83 GLN A CA 1
ATOM 692 C C . GLN A 1 83 ? -6.910 -2.515 -0.441 1.00 92.69 83 GLN A C 1
ATOM 694 O O . GLN A 1 83 ? -5.992 -3.227 -0.839 1.00 92.69 83 GLN A O 1
ATOM 699 N N . ALA A 1 84 ? -7.970 -2.233 -1.203 1.00 93.56 84 ALA A N 1
ATOM 700 C CA . ALA A 1 84 ? -8.091 -2.701 -2.580 1.00 93.56 84 ALA A CA 1
ATOM 701 C C . ALA A 1 84 ? -6.991 -2.111 -3.479 1.00 93.56 84 ALA A C 1
ATOM 703 O O . ALA A 1 84 ? -6.397 -2.840 -4.269 1.00 93.56 84 ALA A O 1
ATOM 704 N N . VAL A 1 85 ? -6.659 -0.826 -3.314 1.00 92.25 85 VAL A N 1
ATOM 705 C CA . VAL A 1 85 ? -5.540 -0.179 -4.023 1.00 92.25 85 VAL A CA 1
ATOM 706 C C . VAL A 1 85 ? -4.207 -0.835 -3.663 1.00 92.25 85 VAL A C 1
ATOM 708 O O . VAL A 1 85 ? -3.463 -1.228 -4.558 1.00 92.25 85 VAL A O 1
ATOM 711 N N . LEU A 1 86 ? -3.938 -1.029 -2.368 1.00 91.12 86 LEU A N 1
ATOM 712 C CA . LEU A 1 86 ? -2.724 -1.688 -1.871 1.00 91.12 86 LEU A CA 1
ATOM 713 C C . LEU A 1 86 ? -2.639 -3.179 -2.226 1.00 91.12 86 LEU A C 1
ATOM 715 O O . LEU A 1 86 ? -1.580 -3.772 -2.059 1.00 91.12 86 LEU A O 1
ATOM 719 N N . LEU A 1 87 ? -3.719 -3.793 -2.716 1.00 93.69 87 LEU A N 1
ATOM 720 C CA . LEU A 1 87 ? -3.699 -5.128 -3.309 1.00 93.69 87 LEU A CA 1
ATOM 721 C C . LEU A 1 87 ? -3.431 -5.051 -4.815 1.00 93.69 87 LEU A C 1
ATOM 723 O O . LEU A 1 87 ? -2.475 -5.644 -5.306 1.00 93.69 87 LEU A O 1
ATOM 727 N N . VAL A 1 88 ? -4.281 -4.331 -5.550 1.00 93.00 88 VAL A N 1
ATOM 728 C CA . VAL A 1 88 ? -4.274 -4.325 -7.018 1.00 93.00 88 VAL A CA 1
ATOM 729 C C . VAL A 1 88 ? -2.985 -3.721 -7.558 1.00 93.00 88 VAL A C 1
ATOM 731 O O . VAL A 1 88 ? -2.384 -4.305 -8.456 1.00 93.00 88 VAL A O 1
ATOM 734 N N . PHE A 1 89 ? -2.533 -2.593 -7.005 1.00 90.56 89 PHE A N 1
ATOM 735 C CA . PHE A 1 89 ? -1.354 -1.905 -7.523 1.00 90.56 89 PHE A CA 1
ATOM 736 C C . PHE A 1 89 ? -0.087 -2.764 -7.413 1.00 90.56 89 PHE A C 1
ATOM 738 O O . PHE A 1 89 ? 0.496 -3.053 -8.458 1.00 90.56 89 PHE A O 1
ATOM 745 N N . PRO A 1 90 ? 0.301 -3.283 -6.229 1.00 91.12 90 PRO A N 1
ATOM 746 C CA . PRO A 1 90 ? 1.448 -4.181 -6.118 1.00 91.12 90 PRO A CA 1
ATOM 747 C C . PRO A 1 90 ? 1.360 -5.435 -6.979 1.00 91.12 90 PRO A C 1
ATOM 749 O O . PRO A 1 90 ? 2.369 -5.838 -7.548 1.00 91.12 90 PRO A O 1
ATOM 752 N N . VAL A 1 91 ? 0.177 -6.053 -7.090 1.00 91.94 91 VAL A N 1
ATOM 753 C CA . VAL A 1 91 ? -0.012 -7.262 -7.908 1.00 91.94 91 VAL A CA 1
ATOM 754 C C . VAL A 1 91 ? 0.244 -6.954 -9.379 1.00 91.94 91 VAL A C 1
ATOM 756 O O . VAL A 1 91 ? 1.009 -7.664 -10.023 1.00 91.94 91 VAL A O 1
ATOM 759 N N . VAL A 1 92 ? -0.353 -5.882 -9.907 1.00 90.94 92 VAL A N 1
ATOM 760 C CA . VAL A 1 92 ? -0.138 -5.476 -11.301 1.00 90.94 92 VAL A CA 1
ATOM 761 C C . VAL A 1 92 ? 1.326 -5.095 -11.525 1.00 90.94 92 VAL A C 1
ATOM 763 O O . VAL A 1 92 ? 1.926 -5.537 -12.504 1.00 90.94 92 VAL A O 1
ATOM 766 N N . PHE A 1 93 ? 1.943 -4.370 -10.589 1.00 87.81 93 PHE A N 1
ATOM 767 C CA . PHE A 1 93 ? 3.361 -4.028 -10.677 1.00 87.81 93 PHE A CA 1
ATOM 768 C C . PHE A 1 93 ? 4.255 -5.273 -10.706 1.00 87.81 93 PHE A C 1
ATOM 770 O O . PHE A 1 93 ? 5.094 -5.384 -11.592 1.00 87.81 93 PHE A O 1
ATOM 777 N N . CYS A 1 94 ? 4.029 -6.251 -9.824 1.00 87.31 94 CYS A N 1
ATOM 778 C CA . CYS A 1 94 ? 4.793 -7.506 -9.776 1.00 87.31 94 CYS A CA 1
ATOM 779 C C . CYS A 1 94 ? 4.648 -8.378 -11.032 1.00 87.31 94 CYS A C 1
ATOM 781 O O . CYS A 1 94 ? 5.492 -9.245 -11.266 1.00 87.31 94 CYS A O 1
ATOM 783 N N . LEU A 1 95 ? 3.558 -8.220 -11.789 1.00 86.88 95 LEU A N 1
ATOM 784 C CA . LEU A 1 95 ? 3.287 -9.004 -12.996 1.00 86.88 95 LEU A CA 1
ATOM 785 C C . LEU A 1 95 ? 3.915 -8.386 -14.248 1.00 86.88 95 LEU A C 1
ATOM 787 O O . LEU A 1 95 ? 4.416 -9.126 -15.092 1.00 86.88 95 LEU A O 1
ATOM 791 N N . PHE A 1 96 ? 3.883 -7.057 -14.372 1.00 85.19 96 PHE A N 1
ATOM 792 C CA . PHE A 1 96 ? 4.253 -6.372 -15.615 1.00 85.19 96 PHE A CA 1
ATOM 793 C C . PHE A 1 96 ? 5.575 -5.607 -15.553 1.00 85.19 96 PHE A C 1
ATOM 795 O O . PHE A 1 96 ? 6.230 -5.481 -16.583 1.00 85.19 96 PHE A O 1
ATOM 802 N N . PHE A 1 97 ? 5.956 -5.095 -14.382 1.00 82.94 97 PHE A N 1
ATOM 803 C CA . PHE A 1 97 ? 6.965 -4.036 -14.257 1.00 82.94 97 PHE A CA 1
ATOM 804 C C . PHE A 1 97 ? 8.121 -4.422 -13.324 1.00 82.94 97 PHE A C 1
ATOM 806 O O . PHE A 1 97 ? 9.293 -4.269 -13.668 1.00 82.94 97 PHE A O 1
ATOM 813 N N . ASP A 1 98 ? 7.796 -4.964 -12.152 1.00 79.88 98 ASP A N 1
ATOM 814 C CA . ASP A 1 98 ? 8.738 -5.430 -11.138 1.00 79.88 98 ASP A CA 1
ATOM 815 C C . ASP A 1 98 ? 8.953 -6.940 -11.288 1.00 79.88 98 ASP A C 1
ATOM 817 O O . ASP A 1 98 ? 8.349 -7.755 -10.593 1.00 79.88 98 ASP A O 1
ATOM 821 N N . VAL A 1 99 ? 9.771 -7.317 -12.270 1.00 79.88 99 VAL A N 1
ATOM 822 C CA . VAL A 1 99 ? 10.116 -8.708 -12.592 1.00 79.88 99 VAL A CA 1
ATOM 823 C C . VAL A 1 99 ? 11.316 -9.158 -11.755 1.00 79.88 99 VAL A C 1
ATOM 825 O O . VAL A 1 99 ? 12.315 -8.454 -11.697 1.00 79.88 99 VAL A O 1
ATOM 828 N N . ALA A 1 100 ? 11.263 -10.342 -11.129 1.00 77.00 100 ALA A N 1
ATOM 829 C CA .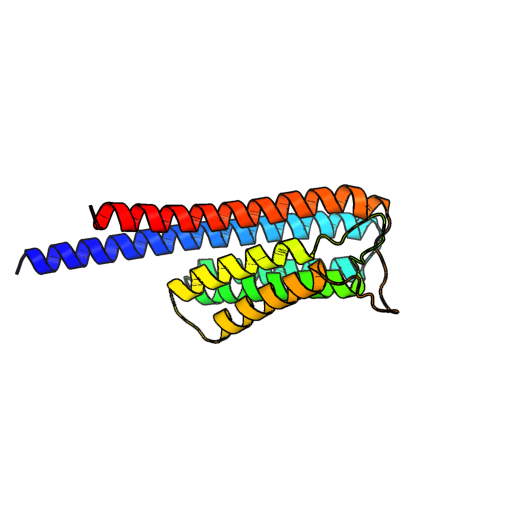 ALA A 1 100 ? 12.429 -10.882 -10.413 1.00 77.00 100 ALA A CA 1
ATOM 830 C C . ALA A 1 100 ? 13.529 -11.271 -11.405 1.00 77.00 100 ALA A C 1
ATOM 832 O O . ALA A 1 100 ? 13.288 -12.084 -12.295 1.00 77.00 100 ALA A O 1
ATOM 833 N N . THR A 1 101 ? 14.741 -10.772 -11.184 1.00 73.12 101 THR A N 1
ATOM 834 C CA . THR A 1 101 ? 15.963 -11.263 -11.831 1.00 73.12 101 THR A CA 1
ATOM 835 C C . THR A 1 101 ? 16.895 -11.849 -10.762 1.00 73.12 101 THR A C 1
ATOM 837 O O . THR A 1 101 ? 16.746 -11.503 -9.590 1.00 73.12 101 THR A O 1
ATOM 840 N N . PRO A 1 102 ? 17.837 -12.750 -11.110 1.00 69.06 102 PRO A N 1
ATOM 841 C CA . PRO A 1 102 ? 18.735 -13.381 -10.134 1.00 69.06 102 PRO A CA 1
ATOM 842 C C . PRO A 1 102 ? 19.494 -12.375 -9.261 1.00 69.06 102 PRO A C 1
ATOM 844 O O . PRO A 1 102 ? 19.670 -12.602 -8.069 1.00 69.06 102 PRO A O 1
ATOM 847 N N . ASP A 1 103 ? 19.869 -11.241 -9.850 1.00 69.69 103 ASP A N 1
ATOM 848 C CA . ASP A 1 103 ? 20.613 -10.189 -9.160 1.00 69.69 103 ASP A CA 1
ATOM 849 C C . ASP A 1 103 ? 19.702 -9.207 -8.417 1.00 69.69 103 ASP A C 1
ATOM 851 O O . ASP A 1 103 ? 20.170 -8.485 -7.536 1.00 69.69 103 ASP A O 1
ATOM 855 N N . ARG A 1 104 ? 18.403 -9.157 -8.759 1.00 74.00 104 ARG A N 1
ATOM 856 C CA . ARG A 1 104 ? 17.461 -8.171 -8.214 1.00 74.00 104 ARG A CA 1
ATOM 857 C C . ARG A 1 104 ? 16.089 -8.767 -7.901 1.00 74.00 104 ARG A C 1
ATOM 859 O O . ARG A 1 104 ? 15.277 -8.983 -8.814 1.00 74.00 104 ARG A O 1
ATOM 866 N N . PRO A 1 105 ? 15.798 -9.001 -6.608 1.00 79.94 105 PRO A N 1
ATOM 867 C CA . PRO A 1 105 ? 14.500 -9.491 -6.182 1.00 79.94 105 PRO A CA 1
ATOM 868 C C . PRO A 1 105 ? 13.421 -8.421 -6.374 1.00 79.94 105 PRO A C 1
ATOM 870 O O . PRO A 1 105 ? 13.697 -7.223 -6.408 1.00 79.94 105 PRO A O 1
ATOM 873 N N . ARG A 1 106 ? 12.168 -8.870 -6.467 1.00 85.25 106 ARG A N 1
ATOM 874 C CA . ARG A 1 106 ? 11.000 -7.978 -6.502 1.00 85.25 106 ARG A CA 1
ATOM 875 C C . ARG A 1 106 ? 10.838 -7.258 -5.177 1.00 85.25 106 ARG A C 1
ATOM 877 O O . ARG A 1 106 ? 11.143 -7.814 -4.127 1.00 85.25 106 ARG A O 1
ATOM 884 N N . VAL A 1 107 ? 10.245 -6.077 -5.218 1.00 88.75 107 VAL A N 1
ATOM 885 C CA . VAL A 1 107 ? 9.996 -5.238 -4.039 1.00 88.75 107 VAL A CA 1
ATOM 886 C C . VAL A 1 107 ? 8.541 -4.795 -3.921 1.00 88.75 107 VAL A C 1
ATOM 888 O O . VAL A 1 107 ? 8.075 -4.522 -2.819 1.00 88.75 107 VAL A O 1
ATOM 891 N N . ALA A 1 108 ? 7.778 -4.758 -5.016 1.00 88.94 108 ALA A N 1
ATOM 892 C CA . ALA A 1 108 ? 6.414 -4.240 -5.008 1.00 88.94 108 ALA A CA 1
ATOM 893 C C . ALA A 1 108 ? 5.492 -5.083 -4.112 1.00 88.94 108 ALA A C 1
ATOM 895 O O . ALA A 1 108 ? 4.642 -4.542 -3.406 1.00 88.94 108 ALA A O 1
ATOM 896 N N . HIS A 1 109 ? 5.711 -6.399 -4.036 1.00 90.38 109 HIS A N 1
ATOM 897 C CA . HIS A 1 109 ? 4.939 -7.288 -3.164 1.00 90.38 109 HIS A CA 1
ATOM 898 C C . HIS A 1 109 ? 5.060 -6.942 -1.664 1.00 90.38 109 HIS A C 1
ATOM 900 O O . HIS A 1 109 ? 4.171 -7.304 -0.894 1.00 90.38 109 HIS A O 1
ATOM 906 N N . LEU A 1 110 ? 6.083 -6.188 -1.237 1.00 92.38 110 LEU A N 1
ATOM 907 C CA . LEU A 1 110 ? 6.276 -5.761 0.158 1.00 92.38 110 LEU A CA 1
ATOM 908 C C . LEU A 1 110 ? 5.176 -4.815 0.669 1.00 92.38 110 LEU A C 1
ATOM 910 O O . LEU A 1 110 ? 4.993 -4.679 1.879 1.00 92.38 110 LEU A O 1
ATOM 914 N N . PHE A 1 111 ? 4.406 -4.188 -0.224 1.00 91.06 111 PHE A N 1
ATOM 915 C CA . PHE A 1 111 ? 3.255 -3.363 0.152 1.00 91.06 111 PHE A CA 1
ATOM 916 C C . PHE A 1 111 ? 2.006 -4.191 0.510 1.00 91.06 111 PHE A C 1
ATOM 918 O O . PHE A 1 111 ? 1.124 -3.698 1.219 1.00 91.06 111 PHE A O 1
ATOM 925 N N . LEU A 1 112 ? 1.928 -5.460 0.082 1.00 93.25 112 LEU A N 1
ATOM 926 C CA . LEU A 1 112 ? 0.770 -6.329 0.325 1.00 93.25 112 LEU A CA 1
ATOM 927 C C . LEU A 1 112 ? 0.519 -6.594 1.825 1.00 93.25 112 LEU A C 1
ATOM 929 O O . LEU A 1 112 ? -0.631 -6.462 2.258 1.00 93.25 112 LEU A O 1
ATOM 933 N N . PRO A 1 113 ? 1.542 -6.887 2.660 1.00 92.81 113 PRO A N 1
ATOM 934 C CA . PRO A 1 113 ? 1.368 -6.977 4.108 1.00 92.81 113 PRO A CA 1
ATOM 935 C C . PRO A 1 113 ? 0.818 -5.694 4.742 1.00 92.81 113 PRO A C 1
ATOM 937 O O . PRO A 1 113 ? -0.044 -5.777 5.615 1.00 92.81 113 PRO A O 1
ATOM 940 N N . ALA A 1 114 ? 1.250 -4.509 4.294 1.00 91.19 114 ALA A N 1
ATOM 941 C CA . ALA A 1 114 ? 0.734 -3.243 4.823 1.00 91.19 114 ALA A CA 1
ATOM 942 C C . ALA A 1 114 ? -0.784 -3.114 4.589 1.00 91.19 114 ALA A C 1
ATOM 944 O O . ALA A 1 114 ? -1.530 -2.761 5.507 1.00 91.19 114 ALA A O 1
ATOM 945 N N . GLY A 1 115 ? -1.253 -3.478 3.389 1.00 91.12 115 GLY A N 1
ATOM 946 C CA . GLY A 1 115 ? -2.680 -3.546 3.063 1.00 91.12 115 GLY A CA 1
ATOM 947 C C . GLY A 1 115 ? -3.441 -4.574 3.908 1.00 91.12 115 GLY A C 1
ATOM 948 O O . GLY A 1 115 ? -4.519 -4.272 4.423 1.00 91.12 115 GLY A O 1
ATOM 949 N N . ALA A 1 116 ? -2.868 -5.763 4.118 1.00 93.25 116 ALA A N 1
ATOM 950 C CA . ALA A 1 116 ? -3.471 -6.819 4.935 1.00 93.25 116 ALA A CA 1
ATOM 951 C C . ALA A 1 116 ? -3.649 -6.398 6.406 1.00 93.25 116 ALA A C 1
ATOM 953 O O . ALA A 1 116 ? -4.724 -6.577 6.981 1.00 93.25 116 ALA A O 1
ATOM 954 N N . ILE A 1 117 ? -2.622 -5.790 7.008 1.00 92.06 117 ILE A N 1
ATOM 955 C CA . ILE A 1 117 ? -2.659 -5.306 8.396 1.00 92.06 117 ILE A CA 1
ATOM 956 C C . ILE A 1 117 ? -3.720 -4.206 8.542 1.00 92.06 117 ILE A C 1
ATOM 958 O O . ILE A 1 117 ? -4.525 -4.240 9.477 1.00 92.06 117 ILE A O 1
ATOM 962 N N . LEU A 1 118 ? -3.776 -3.266 7.593 1.00 90.06 118 LEU A N 1
ATOM 963 C CA . LEU A 1 118 ? -4.770 -2.194 7.586 1.00 90.06 118 LEU A CA 1
ATOM 964 C C . LEU A 1 118 ? -6.206 -2.733 7.437 1.00 90.06 118 LEU A C 1
ATOM 966 O O . LEU A 1 118 ? -7.113 -2.301 8.154 1.00 90.06 118 LEU A O 1
ATOM 970 N N . GLY A 1 119 ? -6.404 -3.718 6.558 1.00 90.88 119 GLY A N 1
ATOM 971 C CA . GLY A 1 119 ? -7.674 -4.422 6.392 1.00 90.88 119 GLY A CA 1
ATOM 972 C C . GLY A 1 119 ? -8.119 -5.144 7.661 1.00 90.88 119 GLY A C 1
ATOM 973 O O . GLY A 1 119 ? -9.277 -5.034 8.063 1.00 90.88 119 GLY A O 1
ATOM 974 N N . TYR A 1 120 ? -7.196 -5.825 8.345 1.00 91.25 120 TYR A N 1
ATOM 975 C CA . TYR A 1 120 ? -7.488 -6.519 9.600 1.00 91.25 120 TYR A CA 1
ATOM 976 C C . TYR A 1 120 ? -7.876 -5.550 10.724 1.00 91.25 120 TYR A C 1
ATOM 978 O O . TYR A 1 120 ? -8.812 -5.816 11.484 1.00 91.25 120 TYR A O 1
ATOM 986 N N . LEU A 1 121 ? -7.210 -4.397 10.814 1.00 87.69 121 LEU A N 1
ATOM 987 C CA . LEU A 1 121 ? -7.594 -3.355 11.763 1.00 87.69 121 LEU A CA 1
ATOM 988 C C . LEU A 1 121 ? -9.022 -2.845 11.508 1.00 87.69 121 LEU A C 1
ATOM 990 O O . LEU A 1 121 ? -9.796 -2.676 12.453 1.00 87.69 121 LEU A O 1
ATOM 994 N N . ASN A 1 122 ? -9.394 -2.654 10.240 1.00 89.62 122 ASN A N 1
ATOM 995 C CA . ASN A 1 122 ? -10.755 -2.277 9.856 1.00 89.62 122 ASN A CA 1
ATOM 996 C C . ASN A 1 122 ? -11.771 -3.377 10.198 1.00 89.62 122 ASN A C 1
ATOM 998 O O . ASN A 1 122 ? -12.816 -3.087 10.777 1.00 89.62 122 ASN A O 1
ATOM 1002 N N . TYR A 1 123 ? -11.426 -4.641 9.940 1.00 88.75 123 TYR A N 1
ATOM 1003 C CA . TYR A 1 123 ? -12.252 -5.804 10.272 1.00 88.75 123 TYR A CA 1
ATOM 1004 C C . TYR A 1 123 ? -12.534 -5.929 11.770 1.00 88.75 123 TYR A C 1
ATOM 1006 O O . TYR A 1 123 ? -13.652 -6.235 12.183 1.00 88.75 123 TYR A O 1
ATOM 1014 N N . ARG A 1 124 ? -11.551 -5.609 12.617 1.00 84.19 124 ARG A N 1
ATOM 1015 C CA . ARG A 1 124 ? -11.742 -5.561 14.074 1.00 84.19 124 ARG A CA 1
ATOM 1016 C C . ARG A 1 124 ? -12.665 -4.441 14.549 1.00 84.19 124 ARG A C 1
ATOM 1018 O O . ARG A 1 124 ? -13.095 -4.478 15.708 1.00 84.19 124 ARG A 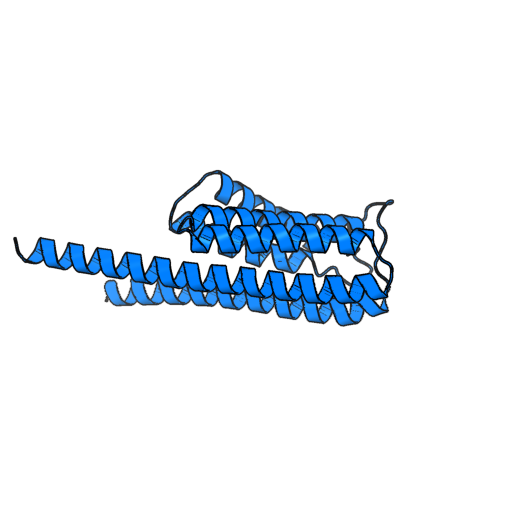O 1
ATOM 1025 N N . ARG A 1 125 ? -12.903 -3.420 13.728 1.00 81.75 125 ARG A N 1
ATOM 1026 C CA . ARG A 1 125 ? -13.825 -2.324 14.030 1.00 81.75 125 ARG A CA 1
ATOM 1027 C C . ARG A 1 125 ? -15.227 -2.645 13.533 1.00 81.75 125 ARG A C 1
ATOM 1029 O O . ARG A 1 125 ? -16.166 -2.615 14.323 1.00 81.75 125 ARG A O 1
ATOM 1036 N N . GLU A 1 126 ? -15.341 -2.948 12.248 1.00 84.19 126 GLU A N 1
ATOM 1037 C CA . GLU A 1 126 ? -16.594 -3.255 11.572 1.00 84.19 126 GLU A CA 1
ATOM 1038 C C . GLU A 1 126 ? -16.361 -4.448 10.635 1.00 84.19 126 GLU A C 1
ATOM 1040 O O . GLU A 1 126 ? -15.800 -4.268 9.549 1.00 84.19 126 GLU A O 1
ATOM 1045 N N . PRO A 1 127 ? -16.728 -5.669 11.065 1.00 86.00 127 PRO A N 1
ATOM 1046 C CA . PRO A 1 127 ? -16.397 -6.875 10.327 1.00 86.00 127 PRO A CA 1
ATOM 1047 C C . PRO A 1 127 ? -17.179 -6.938 9.016 1.00 86.00 127 PRO A C 1
ATOM 1049 O O . PRO A 1 127 ? -18.408 -6.888 9.002 1.00 86.00 127 PRO A O 1
ATOM 1052 N N . SER A 1 128 ? -16.456 -7.098 7.912 1.00 91.12 128 SER A N 1
ATOM 1053 C CA . SER A 1 128 ? -17.020 -7.297 6.580 1.00 91.12 128 SER A CA 1
ATOM 1054 C C . SER A 1 128 ? -16.336 -8.458 5.867 1.00 91.12 128 SER A C 1
ATOM 1056 O O . SER A 1 128 ? -15.114 -8.608 5.916 1.00 91.12 128 SER A O 1
ATOM 1058 N N . PHE A 1 129 ? -17.128 -9.261 5.152 1.00 91.44 129 PHE A N 1
ATOM 1059 C CA . PHE A 1 129 ? -16.625 -10.385 4.360 1.00 91.44 129 PHE A CA 1
ATOM 1060 C C . PHE A 1 129 ? -15.603 -9.935 3.304 1.00 91.44 129 PHE A C 1
ATOM 1062 O O . PHE A 1 129 ? -14.577 -10.584 3.120 1.00 91.44 129 PHE A O 1
ATOM 1069 N N . LEU A 1 130 ? -15.828 -8.774 2.676 1.00 91.69 130 LEU A N 1
ATOM 1070 C CA . LEU A 1 130 ? -14.915 -8.222 1.669 1.00 91.69 130 LEU A CA 1
ATOM 1071 C C . LEU A 1 130 ? -13.524 -7.926 2.242 1.00 91.69 130 LEU A C 1
ATOM 1073 O O . LEU A 1 130 ? -12.526 -8.164 1.570 1.00 91.69 130 LEU A O 1
ATOM 1077 N N . GLN A 1 131 ? -13.442 -7.454 3.490 1.00 92.19 131 GLN A N 1
ATOM 1078 C CA . GLN A 1 131 ? -12.155 -7.183 4.135 1.00 92.19 131 GLN A CA 1
ATOM 1079 C C . GLN A 1 131 ? -11.367 -8.479 4.330 1.00 92.19 131 GLN A C 1
ATOM 1081 O O . GLN A 1 131 ? -10.178 -8.501 4.031 1.00 92.19 131 GLN A O 1
ATOM 1086 N N . ILE A 1 132 ? -12.019 -9.561 4.781 1.00 93.38 132 ILE A N 1
ATOM 1087 C CA . ILE A 1 132 ? -11.371 -10.872 4.951 1.00 93.38 132 ILE A CA 1
ATOM 1088 C C . ILE A 1 132 ? -10.829 -11.372 3.617 1.00 93.38 132 ILE A C 1
ATOM 1090 O O . ILE A 1 132 ? -9.672 -11.777 3.547 1.00 93.38 132 ILE A O 1
ATOM 1094 N N . VAL A 1 133 ? -11.645 -11.320 2.561 1.00 95.00 133 VAL A N 1
ATOM 1095 C CA . VAL A 1 133 ? -11.227 -11.750 1.222 1.00 95.00 133 VAL A CA 1
ATOM 1096 C C . VAL A 1 133 ? -9.993 -10.971 0.775 1.00 95.00 133 VAL A C 1
ATOM 1098 O O . VAL A 1 133 ? -9.006 -11.580 0.377 1.00 95.00 133 VAL A O 1
ATOM 1101 N N . LEU A 1 134 ? -9.999 -9.643 0.914 1.00 93.88 134 LEU A N 1
ATOM 1102 C CA . LEU A 1 134 ? -8.847 -8.816 0.560 1.00 93.88 134 LEU A CA 1
ATOM 1103 C C . LEU A 1 134 ? -7.615 -9.114 1.430 1.00 93.88 134 LEU A C 1
ATOM 1105 O O . LEU A 1 134 ? -6.511 -9.133 0.904 1.00 93.88 134 LEU A O 1
ATOM 1109 N N . ILE A 1 135 ? -7.776 -9.384 2.733 1.00 94.44 135 ILE A N 1
ATOM 1110 C CA . ILE A 1 135 ? -6.663 -9.771 3.621 1.00 94.44 135 ILE A CA 1
ATOM 1111 C C . ILE A 1 135 ? -6.033 -11.080 3.134 1.00 94.44 135 ILE A C 1
ATOM 1113 O O . ILE A 1 135 ? -4.816 -11.154 2.968 1.00 94.44 135 ILE A O 1
ATOM 1117 N N . LEU A 1 136 ? -6.855 -12.105 2.896 1.00 95.94 136 LEU A N 1
ATOM 1118 C CA . LEU A 1 136 ? -6.388 -13.417 2.450 1.00 95.94 136 LEU A CA 1
ATOM 1119 C C . LEU A 1 136 ? -5.729 -13.338 1.071 1.00 95.94 136 LEU A C 1
ATOM 1121 O O . LEU A 1 136 ? -4.684 -13.949 0.872 1.00 95.94 136 LEU A O 1
ATOM 1125 N N . LEU A 1 137 ? -6.288 -12.547 0.151 1.00 95.25 137 LEU A N 1
ATOM 1126 C CA . LEU A 1 137 ? -5.688 -12.301 -1.159 1.00 95.25 137 LEU A CA 1
ATOM 1127 C C . LEU A 1 137 ? -4.350 -11.568 -1.043 1.00 95.25 137 LEU A C 1
ATOM 1129 O O . LEU A 1 137 ? -3.385 -11.995 -1.666 1.00 95.25 137 LEU A O 1
ATOM 1133 N N . SER A 1 138 ? -4.245 -10.519 -0.220 1.00 94.62 138 SER A N 1
ATOM 1134 C CA . SER A 1 138 ? -2.974 -9.816 0.002 1.00 94.62 138 SER A CA 1
ATOM 1135 C C . SER A 1 138 ? -1.894 -10.754 0.542 1.00 94.62 138 SER A C 1
ATOM 1137 O O . SER A 1 138 ? -0.774 -10.742 0.038 1.00 94.62 138 SER A O 1
ATOM 1139 N N . ILE A 1 139 ? -2.226 -11.597 1.524 1.00 95.38 139 ILE A N 1
ATOM 1140 C CA . ILE A 1 139 ? -1.287 -12.575 2.093 1.00 95.38 139 ILE A CA 1
ATOM 1141 C C . ILE A 1 139 ? -0.928 -13.655 1.063 1.00 95.38 139 ILE A C 1
ATOM 1143 O O . ILE A 1 139 ? 0.246 -13.976 0.901 1.00 95.38 139 ILE A O 1
ATOM 1147 N N . GLY A 1 140 ? -1.912 -14.192 0.339 1.00 94.94 140 GLY A N 1
ATOM 1148 C CA . GLY A 1 140 ? -1.694 -15.207 -0.692 1.00 94.94 140 GLY A CA 1
ATOM 1149 C C . GLY A 1 140 ? -0.806 -14.700 -1.828 1.00 94.94 140 GLY A C 1
ATOM 1150 O O . GLY A 1 140 ? 0.168 -15.359 -2.183 1.00 94.94 140 GLY A O 1
ATOM 1151 N N . CYS A 1 141 ? -1.081 -13.497 -2.339 1.00 93.38 141 CYS A N 1
ATOM 1152 C CA . CYS A 1 141 ? -0.248 -12.837 -3.342 1.00 93.38 141 CYS A CA 1
ATOM 1153 C C . CYS A 1 141 ? 1.162 -12.561 -2.808 1.00 93.38 141 CYS A C 1
ATOM 1155 O O . CYS A 1 141 ? 2.131 -12.792 -3.523 1.00 93.38 141 CYS A O 1
ATOM 1157 N N . PHE A 1 142 ? 1.298 -12.116 -1.555 1.00 93.75 142 PHE A N 1
ATOM 1158 C CA . PHE A 1 142 ? 2.606 -11.897 -0.938 1.00 93.75 142 PHE A CA 1
ATOM 1159 C C . PHE A 1 142 ? 3.432 -13.188 -0.903 1.00 93.75 142 PHE A C 1
ATOM 1161 O O . PHE A 1 142 ? 4.571 -13.189 -1.360 1.00 93.75 142 PHE A O 1
ATOM 1168 N N . ILE A 1 143 ? 2.846 -14.294 -0.432 1.00 93.19 143 ILE A N 1
ATOM 1169 C CA . ILE A 1 143 ? 3.509 -15.605 -0.389 1.00 93.19 143 ILE A CA 1
ATOM 1170 C C . ILE A 1 143 ? 3.875 -16.069 -1.801 1.00 93.19 143 ILE A C 1
ATOM 1172 O O . ILE A 1 143 ? 4.996 -16.517 -2.028 1.00 93.19 143 ILE A O 1
ATOM 1176 N N . PHE A 1 144 ? 2.956 -15.932 -2.760 1.00 91.69 144 PHE A N 1
ATOM 1177 C CA . PHE A 1 144 ? 3.187 -16.331 -4.144 1.00 91.69 144 PHE A CA 1
ATOM 1178 C C . PHE A 1 144 ? 4.340 -15.551 -4.787 1.00 91.69 144 PHE A C 1
ATOM 1180 O O . PHE A 1 144 ? 5.248 -16.162 -5.342 1.00 91.69 144 PHE A O 1
ATOM 1187 N N . PHE A 1 145 ? 4.352 -14.219 -4.692 1.00 89.31 145 PHE A N 1
ATOM 1188 C CA . PHE A 1 145 ? 5.409 -13.394 -5.289 1.00 89.31 145 PHE A CA 1
ATOM 1189 C C . PHE A 1 145 ? 6.737 -13.463 -4.532 1.00 89.31 145 PHE A C 1
ATOM 1191 O O . PHE A 1 145 ? 7.785 -13.284 -5.144 1.00 89.31 145 PHE A O 1
ATOM 1198 N N . SER A 1 146 ? 6.710 -13.737 -3.227 1.00 87.81 146 SER A N 1
ATOM 1199 C CA . SER A 1 146 ? 7.924 -13.941 -2.433 1.00 87.81 146 SER A CA 1
ATOM 1200 C C . SER A 1 146 ? 8.559 -15.311 -2.698 1.00 87.81 146 SER A C 1
ATOM 1202 O O . SER A 1 146 ? 9.780 -15.423 -2.754 1.00 87.81 146 SER A O 1
ATOM 1204 N N . GLY A 1 147 ? 7.741 -16.352 -2.886 1.00 84.75 147 GLY A N 1
ATOM 1205 C CA . GLY A 1 147 ? 8.198 -17.727 -3.096 1.00 84.75 147 GLY A CA 1
ATOM 1206 C C . GLY A 1 147 ? 8.389 -18.138 -4.557 1.00 84.75 147 GLY A C 1
ATOM 1207 O O . GLY A 1 147 ? 8.876 -19.239 -4.805 1.00 84.75 147 GLY A O 1
ATOM 1208 N N . SER A 1 148 ? 8.002 -17.305 -5.528 1.00 82.75 148 SER A N 1
ATOM 1209 C CA . SER A 1 148 ? 8.103 -17.634 -6.952 1.00 82.75 148 SER A CA 1
ATOM 1210 C C . SER A 1 148 ? 8.862 -16.582 -7.753 1.00 82.75 148 SER A C 1
ATOM 1212 O O . SER A 1 148 ? 8.704 -15.376 -7.577 1.00 82.75 148 SER A O 1
ATOM 1214 N N . SER A 1 149 ? 9.634 -17.054 -8.730 1.00 79.50 149 SER A N 1
ATOM 1215 C CA . SER A 1 149 ? 10.238 -16.216 -9.769 1.00 79.50 149 SER A CA 1
ATOM 1216 C C . SER A 1 149 ? 9.325 -16.095 -10.996 1.00 79.50 149 SER A C 1
ATOM 1218 O O . SER A 1 149 ? 9.815 -15.910 -12.098 1.00 79.50 149 SER A O 1
ATOM 1220 N N . PHE A 1 150 ? 7.999 -16.181 -10.832 1.00 78.44 150 PHE A N 1
ATOM 1221 C CA . PHE A 1 150 ? 7.040 -16.196 -11.945 1.00 78.44 150 PHE A CA 1
ATOM 1222 C C . PHE A 1 150 ? 7.075 -14.914 -12.790 1.00 78.44 150 PHE A C 1
ATOM 1224 O O . PHE A 1 150 ? 6.802 -13.830 -12.270 1.00 78.44 150 PHE A O 1
ATOM 1231 N N . THR A 1 151 ? 7.368 -15.020 -14.080 1.00 77.62 151 THR A N 1
ATOM 1232 C CA . THR A 1 151 ? 7.438 -13.885 -15.012 1.00 77.62 151 THR A CA 1
ATOM 1233 C C . THR A 1 151 ? 6.448 -14.073 -16.150 1.00 77.62 151 THR A C 1
ATOM 1235 O O . THR A 1 151 ? 6.295 -15.185 -16.649 1.00 77.62 151 THR A O 1
ATOM 1238 N N . LEU A 1 152 ? 5.790 -12.996 -16.577 1.00 76.94 152 LEU A N 1
ATOM 1239 C CA . LEU A 1 152 ? 4.979 -13.007 -17.793 1.00 76.94 152 LEU A CA 1
ATOM 1240 C C . LEU A 1 152 ? 5.853 -12.676 -19.004 1.00 76.94 152 LEU A C 1
ATOM 1242 O O . LEU A 1 152 ? 6.634 -11.730 -18.949 1.00 76.94 152 LEU A O 1
ATOM 1246 N N . ASP A 1 153 ? 5.653 -13.380 -20.119 1.00 74.38 153 ASP A N 1
ATOM 1247 C CA . ASP A 1 153 ? 6.376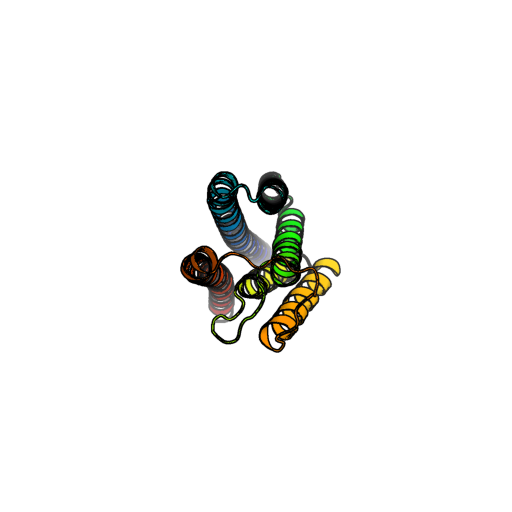 -13.115 -21.375 1.00 74.38 153 ASP A CA 1
ATOM 1248 C C . ASP A 1 153 ? 6.081 -11.716 -21.949 1.00 74.38 153 ASP A C 1
ATOM 1250 O O . ASP A 1 153 ? 6.862 -11.170 -22.720 1.00 74.38 153 ASP A O 1
ATOM 1254 N N . SER A 1 154 ? 4.952 -11.112 -21.562 1.00 75.38 154 SER A N 1
ATOM 1255 C CA . SER A 1 154 ? 4.568 -9.740 -21.928 1.00 75.38 154 SER A CA 1
ATOM 1256 C C . SER A 1 154 ? 5.046 -8.673 -20.933 1.00 75.38 154 SER A C 1
ATOM 1258 O O . SER A 1 154 ? 4.602 -7.528 -21.020 1.00 75.38 154 SER A O 1
ATOM 1260 N N . ALA A 1 155 ? 5.882 -9.028 -19.953 1.00 76.62 155 ALA A N 1
ATOM 1261 C CA . ALA A 1 155 ? 6.396 -8.066 -18.986 1.00 76.62 155 ALA A CA 1
ATOM 1262 C C . ALA A 1 155 ? 7.377 -7.086 -19.649 1.00 76.62 155 ALA A C 1
ATOM 1264 O O . ALA A 1 155 ? 8.207 -7.470 -20.472 1.00 76.62 155 ALA A O 1
A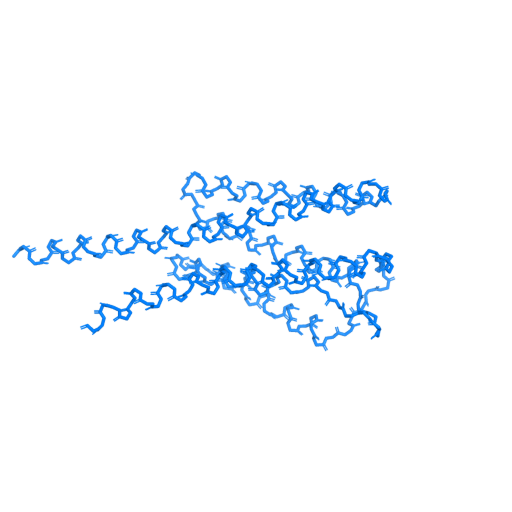TOM 1265 N N . ILE A 1 156 ? 7.290 -5.813 -19.260 1.00 79.88 156 ILE A N 1
ATOM 1266 C CA . ILE A 1 156 ? 8.175 -4.741 -19.718 1.00 79.88 156 ILE A CA 1
ATOM 1267 C C . ILE A 1 156 ? 8.982 -4.311 -18.489 1.00 79.88 156 ILE A C 1
ATOM 1269 O O . ILE A 1 156 ? 8.522 -3.453 -17.728 1.00 79.88 156 ILE A O 1
ATOM 1273 N N . PRO A 1 157 ? 10.139 -4.950 -18.229 1.00 79.25 157 PRO A N 1
ATOM 1274 C CA . PRO A 1 157 ? 10.895 -4.693 -17.015 1.00 79.25 157 PRO A CA 1
ATOM 1275 C C . PRO A 1 157 ? 11.381 -3.244 -16.989 1.00 79.25 157 PRO A C 1
ATOM 1277 O O . PRO A 1 157 ? 11.813 -2.696 -18.006 1.00 79.25 157 PRO A O 1
ATOM 1280 N N . LEU A 1 158 ? 11.325 -2.626 -15.808 1.00 79.38 158 LEU A N 1
ATOM 1281 C CA . LEU A 1 158 ? 11.940 -1.318 -15.593 1.00 79.38 158 LEU A CA 1
ATOM 1282 C C . LEU A 1 158 ? 13.451 -1.402 -15.829 1.00 79.38 158 LEU A C 1
ATOM 1284 O O . LEU A 1 158 ? 14.072 -2.437 -15.580 1.00 79.38 158 LEU A O 1
ATOM 1288 N N . SER A 1 159 ? 14.050 -0.291 -16.262 1.00 80.81 159 SER A N 1
ATOM 1289 C CA . SER A 1 159 ? 15.502 -0.217 -16.401 1.00 80.81 159 SER A CA 1
ATOM 1290 C C . SER A 1 159 ? 16.196 -0.458 -15.060 1.00 80.81 159 SER A C 1
ATOM 1292 O O . SER A 1 159 ? 15.686 -0.106 -13.991 1.00 80.81 159 SER A O 1
ATOM 1294 N N . GLU A 1 160 ? 17.387 -1.050 -15.120 1.00 77.00 160 GLU A N 1
ATOM 1295 C CA . GLU A 1 160 ? 18.139 -1.421 -13.923 1.00 77.00 160 GLU A CA 1
ATOM 1296 C C . GLU A 1 160 ? 18.431 -0.201 -13.028 1.00 77.00 160 GLU A C 1
ATOM 1298 O O . GLU A 1 160 ? 18.223 -0.270 -11.821 1.00 77.00 160 GLU A O 1
ATOM 1303 N N . ASP A 1 161 ? 18.761 0.971 -13.571 1.00 79.00 161 ASP A N 1
ATOM 1304 C CA . ASP A 1 161 ? 19.010 2.168 -12.745 1.00 79.00 161 ASP A CA 1
ATOM 1305 C C . ASP A 1 161 ? 17.810 2.563 -11.865 1.00 79.00 161 ASP A C 1
ATOM 1307 O O . ASP A 1 161 ? 17.975 2.950 -10.700 1.00 79.00 161 ASP A O 1
ATOM 1311 N N . ILE A 1 162 ? 16.592 2.420 -12.404 1.00 81.31 162 ILE A N 1
ATOM 1312 C CA . ILE A 1 162 ? 15.346 2.703 -11.683 1.00 81.31 162 ILE A CA 1
ATOM 1313 C C . ILE A 1 162 ? 15.098 1.634 -10.624 1.00 81.31 162 ILE A C 1
ATOM 1315 O O . ILE A 1 162 ? 14.674 1.952 -9.513 1.00 81.31 162 ILE A O 1
ATOM 1319 N N . ARG A 1 163 ? 15.375 0.368 -10.944 1.00 79.50 163 ARG A N 1
ATOM 1320 C CA . ARG A 1 163 ? 15.176 -0.758 -10.024 1.00 79.50 163 ARG A CA 1
ATOM 1321 C C . ARG A 1 163 ? 16.102 -0.694 -8.813 1.00 79.50 163 ARG A C 1
ATOM 1323 O O . ARG A 1 163 ? 15.680 -1.088 -7.732 1.00 79.50 163 ARG A O 1
ATOM 1330 N N . ASP A 1 164 ? 17.318 -0.171 -8.963 1.00 80.00 164 ASP A N 1
ATOM 1331 C CA . ASP A 1 164 ? 18.285 -0.075 -7.859 1.00 80.00 164 ASP A CA 1
ATOM 1332 C C . ASP A 1 164 ? 17.799 0.927 -6.819 1.00 80.00 164 ASP A C 1
ATOM 1334 O O . ASP A 1 164 ? 17.507 0.589 -5.671 1.00 80.00 164 ASP A O 1
ATOM 1338 N N . HIS A 1 165 ? 17.647 2.177 -7.246 1.00 82.62 165 HIS A N 1
ATOM 1339 C CA . HIS A 1 165 ? 17.265 3.264 -6.356 1.00 82.62 165 HIS A CA 1
ATOM 1340 C C . HIS A 1 165 ? 15.809 3.108 -5.912 1.00 82.62 165 HIS A C 1
ATOM 1342 O O . HIS A 1 165 ? 15.480 3.278 -4.736 1.00 82.62 165 HIS A O 1
ATOM 1348 N N . GLY A 1 166 ? 14.935 2.721 -6.841 1.00 83.81 166 GLY A N 1
ATOM 1349 C CA . GLY A 1 166 ? 13.522 2.507 -6.577 1.00 83.81 166 GLY A CA 1
ATOM 1350 C C . GLY A 1 166 ? 13.254 1.341 -5.638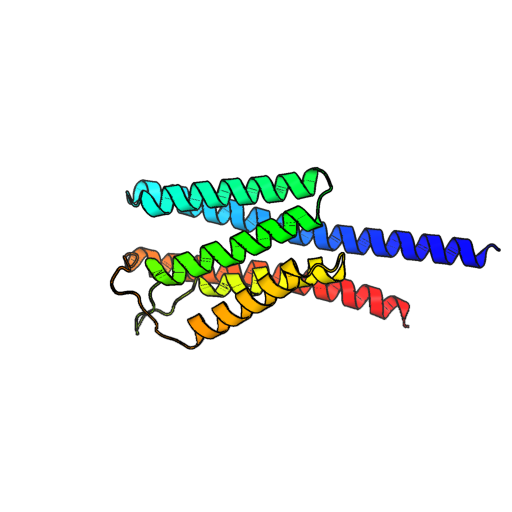 1.00 83.81 166 GLY A C 1
ATOM 1351 O O . GLY A 1 166 ? 12.370 1.453 -4.789 1.00 83.81 166 GLY A O 1
ATOM 1352 N N . GLY A 1 167 ? 14.052 0.272 -5.720 1.00 85.31 167 GLY A N 1
ATOM 1353 C CA . GLY A 1 167 ? 13.976 -0.882 -4.828 1.00 85.31 167 GLY A CA 1
ATOM 1354 C C . GLY A 1 167 ? 14.161 -0.509 -3.361 1.00 85.31 167 GLY A C 1
ATOM 1355 O O . GLY A 1 167 ? 13.338 -0.864 -2.510 1.00 85.31 167 GLY A O 1
ATOM 1356 N N . TRP A 1 168 ? 15.197 0.281 -3.069 1.00 88.62 168 TRP A N 1
ATOM 1357 C CA . TRP A 1 168 ? 15.467 0.783 -1.721 1.00 88.62 168 TRP A CA 1
ATOM 1358 C C . TRP A 1 168 ? 14.364 1.709 -1.215 1.00 88.62 168 TRP A C 1
ATOM 1360 O O . TRP A 1 168 ? 13.887 1.537 -0.092 1.00 88.62 168 TRP A O 1
ATOM 1370 N N . ILE A 1 169 ? 13.912 2.656 -2.043 1.00 89.75 169 ILE A N 1
ATOM 1371 C CA . ILE A 1 169 ? 12.842 3.588 -1.659 1.00 89.75 169 ILE A CA 1
ATOM 1372 C C . ILE A 1 169 ? 11.553 2.810 -1.362 1.00 89.75 169 ILE A C 1
ATOM 1374 O O . ILE A 1 169 ? 10.955 2.999 -0.303 1.00 89.75 169 ILE A O 1
ATOM 1378 N N . ALA A 1 170 ? 11.147 1.900 -2.251 1.00 90.00 170 ALA A N 1
ATOM 1379 C CA . ALA A 1 170 ? 9.957 1.072 -2.081 1.00 90.00 170 ALA A CA 1
ATOM 1380 C C . ALA A 1 170 ? 10.023 0.232 -0.797 1.00 90.00 170 ALA A C 1
ATOM 1382 O O . ALA A 1 170 ? 9.068 0.217 -0.023 1.00 90.00 170 ALA A O 1
ATOM 1383 N N . THR A 1 171 ? 11.169 -0.397 -0.527 1.00 91.44 171 THR A N 1
ATOM 1384 C CA . THR A 1 171 ? 11.384 -1.215 0.675 1.00 91.44 171 THR A CA 1
ATOM 1385 C C . THR A 1 171 ? 11.283 -0.383 1.955 1.00 91.44 171 THR A C 1
ATOM 1387 O O . THR A 1 171 ? 10.588 -0.774 2.897 1.00 91.44 171 THR A O 1
ATOM 1390 N N . CYS A 1 172 ? 11.916 0.794 1.990 1.00 93.12 172 CYS A N 1
ATOM 1391 C CA . CYS A 1 172 ? 11.840 1.715 3.125 1.00 93.12 172 CYS A CA 1
ATOM 1392 C C . CYS A 1 172 ? 10.401 2.185 3.379 1.00 93.12 172 CYS A C 1
ATOM 1394 O O . CYS A 1 172 ? 9.937 2.170 4.521 1.00 93.12 172 CYS A O 1
ATOM 1396 N N . VAL A 1 173 ? 9.674 2.560 2.323 1.00 93.62 173 VAL A N 1
ATOM 1397 C CA . VAL A 1 173 ? 8.289 3.040 2.429 1.00 93.62 173 VAL A CA 1
ATOM 1398 C C . VAL A 1 173 ? 7.346 1.917 2.865 1.00 93.62 173 VAL A C 1
ATOM 1400 O O . VAL A 1 173 ? 6.559 2.117 3.791 1.00 93.62 173 VAL A O 1
ATOM 1403 N N . ALA A 1 174 ? 7.451 0.726 2.273 1.00 92.81 174 ALA A N 1
ATOM 1404 C CA . ALA A 1 174 ? 6.652 -0.434 2.666 1.00 92.81 174 ALA A CA 1
ATOM 1405 C C . ALA A 1 174 ? 6.883 -0.796 4.142 1.00 92.81 174 ALA A C 1
ATOM 1407 O O . ALA A 1 174 ? 5.928 -0.973 4.903 1.00 92.81 174 ALA A O 1
ATOM 1408 N N . THR A 1 175 ? 8.146 -0.813 4.577 1.00 93.56 175 THR A N 1
ATOM 1409 C CA . THR A 1 175 ? 8.512 -1.070 5.977 1.00 93.56 175 THR A CA 1
ATOM 1410 C C . THR A 1 175 ? 7.928 -0.008 6.906 1.00 93.56 175 THR A C 1
ATOM 1412 O O . THR A 1 175 ? 7.341 -0.348 7.931 1.00 93.56 175 THR A O 1
ATOM 1415 N N . LEU A 1 176 ? 8.009 1.275 6.539 1.00 93.75 176 LEU A N 1
ATOM 1416 C CA . LEU A 1 176 ? 7.426 2.367 7.319 1.00 93.75 176 LEU A CA 1
ATOM 1417 C C . LEU A 1 176 ? 5.906 2.206 7.485 1.00 93.75 176 LEU A C 1
ATOM 1419 O O . LEU A 1 176 ? 5.395 2.345 8.597 1.00 93.75 176 LEU A O 1
ATOM 1423 N N . MET A 1 177 ? 5.187 1.866 6.412 1.00 92.81 177 MET A N 1
ATOM 1424 C CA . MET A 1 177 ? 3.739 1.623 6.458 1.00 92.81 177 MET A CA 1
ATOM 1425 C C . MET A 1 177 ? 3.386 0.441 7.371 1.00 92.81 177 MET A C 1
ATOM 1427 O O . MET A 1 177 ? 2.421 0.507 8.141 1.00 92.81 177 MET A O 1
ATOM 1431 N N . ILE A 1 178 ? 4.180 -0.632 7.332 1.00 92.38 178 ILE A N 1
ATOM 1432 C CA . ILE A 1 178 ? 4.028 -1.777 8.237 1.00 92.38 178 ILE A CA 1
ATOM 1433 C C . ILE A 1 178 ? 4.274 -1.340 9.686 1.00 92.38 178 ILE A C 1
ATOM 1435 O O . ILE A 1 178 ? 3.431 -1.604 10.543 1.00 92.38 178 ILE A O 1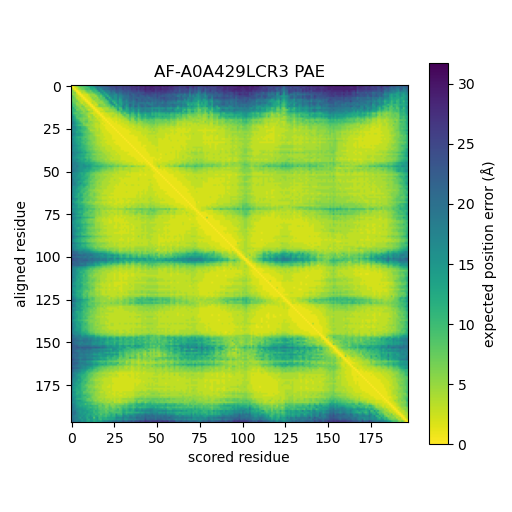
ATOM 1439 N N . CYS A 1 179 ? 5.357 -0.610 9.964 1.00 92.00 179 CYS A N 1
ATOM 1440 C CA . CYS A 1 179 ? 5.688 -0.108 11.299 1.00 92.00 179 CYS A CA 1
ATOM 1441 C C . CYS A 1 179 ? 4.574 0.768 11.885 1.00 92.00 179 CYS A C 1
ATOM 1443 O O . CYS A 1 179 ? 4.176 0.556 13.028 1.00 92.00 179 CYS A O 1
ATOM 1445 N N . ILE A 1 180 ? 4.014 1.699 11.106 1.00 89.19 180 ILE A N 1
ATOM 1446 C CA . ILE A 1 180 ? 2.884 2.544 11.535 1.00 89.19 180 ILE A CA 1
ATOM 1447 C C . ILE A 1 180 ? 1.668 1.681 11.896 1.00 89.19 180 ILE A C 1
ATOM 1449 O O . ILE A 1 180 ? 1.001 1.900 12.914 1.00 89.19 180 ILE A O 1
ATOM 1453 N N . SER A 1 181 ? 1.395 0.664 11.082 1.00 88.38 181 SER A N 1
ATOM 1454 C CA . SER A 1 181 ? 0.250 -0.227 11.268 1.00 88.38 181 SER A CA 1
ATOM 1455 C C . SER A 1 181 ? 0.421 -1.130 12.499 1.00 88.38 181 SER A C 1
ATOM 1457 O O . SER A 1 181 ? -0.512 -1.276 13.290 1.00 88.38 181 SER A O 1
ATOM 1459 N N . ILE A 1 182 ? 1.623 -1.671 12.723 1.00 87.94 182 ILE A N 1
ATOM 1460 C CA . ILE A 1 182 ? 1.968 -2.475 13.908 1.00 87.94 182 ILE A CA 1
ATOM 1461 C C . ILE A 1 182 ? 1.961 -1.619 15.175 1.00 87.94 182 ILE A C 1
ATOM 1463 O O . ILE A 1 182 ? 1.391 -2.029 16.183 1.00 87.94 182 ILE A O 1
ATOM 1467 N N . TYR A 1 183 ? 2.547 -0.421 15.137 1.00 86.69 183 TYR A N 1
ATOM 1468 C CA . TYR A 1 183 ? 2.534 0.507 16.268 1.00 86.69 183 TYR A CA 1
ATOM 1469 C C . TYR A 1 183 ? 1.098 0.809 16.718 1.00 86.69 183 TYR A C 1
ATOM 1471 O O . TYR A 1 183 ? 0.780 0.769 17.906 1.00 86.69 183 TYR A O 1
ATOM 1479 N N . THR A 1 184 ? 0.193 0.993 15.757 1.00 83.31 184 THR A N 1
ATOM 1480 C CA . THR A 1 184 ? -1.238 1.175 16.027 1.00 83.31 184 THR A CA 1
ATOM 1481 C C . THR A 1 184 ? -1.854 -0.056 16.700 1.00 83.31 184 THR A C 1
ATOM 1483 O O . THR A 1 184 ? -2.605 0.089 17.663 1.00 83.31 184 THR A O 1
ATOM 1486 N N . MET A 1 185 ? -1.502 -1.273 16.269 1.00 82.19 185 MET A N 1
ATOM 1487 C CA . MET A 1 185 ? -1.931 -2.506 16.948 1.00 82.19 185 MET A CA 1
ATOM 1488 C C . MET A 1 185 ? -1.411 -2.607 18.383 1.00 82.19 185 MET A C 1
ATOM 1490 O O . MET A 1 185 ? -2.160 -2.999 19.277 1.00 82.19 185 MET A O 1
ATOM 1494 N N . GLN A 1 186 ? -0.143 -2.264 18.617 1.00 82.38 186 GLN A N 1
ATOM 1495 C CA . GLN A 1 186 ? 0.458 -2.306 19.952 1.00 82.38 186 GLN A CA 1
ATOM 1496 C C . GLN A 1 186 ? -0.229 -1.334 20.909 1.00 82.38 186 GLN A C 1
ATOM 1498 O O . GLN A 1 186 ? -0.530 -1.711 22.043 1.00 82.38 186 GLN A O 1
ATOM 1503 N N . LEU A 1 187 ? -0.544 -0.121 20.445 1.00 76.38 187 LEU A N 1
ATOM 1504 C CA . LEU A 1 187 ? -1.306 0.847 21.231 1.00 76.38 187 LEU A CA 1
ATOM 1505 C C . LEU A 1 187 ? -2.671 0.284 21.639 1.00 76.38 187 LEU A C 1
ATOM 1507 O O . LEU A 1 187 ? -3.054 0.401 22.801 1.00 76.38 187 LEU A O 1
ATOM 1511 N N . GLU A 1 188 ? -3.385 -0.397 20.736 1.00 69.94 188 GLU A N 1
ATOM 1512 C CA . GLU A 1 188 ? -4.653 -1.037 21.099 1.00 69.94 188 GLU A CA 1
ATOM 1513 C C . GLU A 1 188 ? -4.481 -2.092 22.198 1.00 69.94 188 GLU A C 1
ATOM 1515 O O . GLU A 1 188 ? -5.302 -2.167 23.114 1.00 69.94 188 GLU A O 1
ATOM 1520 N N . ILE A 1 189 ? -3.424 -2.904 22.108 1.00 71.62 189 ILE A N 1
ATOM 1521 C CA . ILE A 1 189 ? -3.123 -3.969 23.068 1.00 71.62 189 ILE A CA 1
ATOM 1522 C C . ILE A 1 189 ? -2.814 -3.377 24.448 1.00 71.62 189 ILE A C 1
ATOM 1524 O O . ILE A 1 189 ? -3.377 -3.834 25.441 1.00 71.62 189 ILE A O 1
ATOM 1528 N N . GLN A 1 190 ? -1.995 -2.326 24.526 1.00 70.25 190 GLN A N 1
ATOM 1529 C CA . GLN A 1 190 ? -1.655 -1.668 25.793 1.00 70.25 190 GLN A CA 1
ATOM 1530 C C . GLN A 1 190 ? -2.887 -1.092 26.498 1.00 70.25 190 GLN A C 1
ATOM 1532 O O . GLN A 1 190 ? -3.065 -1.302 27.698 1.00 70.25 190 GLN A O 1
ATOM 1537 N N . VAL A 1 191 ? -3.793 -0.443 25.757 1.00 65.38 191 VAL A N 1
ATOM 1538 C CA . VAL A 1 191 ? -5.033 0.088 26.348 1.00 65.38 191 VAL A CA 1
ATOM 1539 C C . VAL A 1 191 ? -5.958 -1.049 26.818 1.00 65.38 191 VAL A C 1
ATOM 1541 O O . VAL A 1 191 ? -6.702 -0.878 27.784 1.00 65.38 191 VAL A O 1
ATOM 1544 N N . VAL A 1 192 ? -5.923 -2.225 26.176 1.00 63.12 192 VAL A N 1
ATOM 1545 C CA . VAL A 1 192 ? -6.641 -3.417 26.668 1.00 63.12 192 VAL A CA 1
ATOM 1546 C C . VAL A 1 192 ? -6.007 -3.958 27.951 1.00 63.12 192 VAL A C 1
ATOM 1548 O O . VAL A 1 192 ? -6.742 -4.234 28.896 1.00 63.12 192 VAL A O 1
ATOM 1551 N N . PHE A 1 193 ? -4.680 -4.080 28.023 1.00 59.53 193 PHE A N 1
ATOM 1552 C CA . PHE A 1 193 ? -3.985 -4.590 29.213 1.00 59.53 193 PHE A CA 1
ATOM 1553 C C . PHE A 1 193 ? -4.173 -3.697 30.441 1.00 59.53 193 PHE A C 1
ATOM 1555 O O . PHE A 1 193 ? -4.463 -4.209 31.518 1.00 59.53 193 PHE A O 1
ATOM 1562 N N . GLN A 1 194 ? -4.134 -2.372 30.274 1.00 57.88 194 GLN A N 1
ATOM 1563 C CA . GLN A 1 194 ? -4.392 -1.409 31.353 1.00 57.88 194 GLN A CA 1
ATOM 1564 C C . GLN A 1 194 ? -5.832 -1.464 31.904 1.00 57.88 194 GLN A C 1
ATOM 1566 O O . GLN A 1 194 ? -6.159 -0.787 32.871 1.00 57.88 194 GLN A O 1
ATOM 1571 N N . LYS A 1 195 ? -6.717 -2.240 31.272 1.00 53.44 195 LYS A N 1
ATOM 1572 C CA . LYS A 1 195 ? -8.086 -2.487 31.731 1.00 53.44 195 LYS A CA 1
ATOM 1573 C C . LYS A 1 195 ? -8.242 -3.832 32.457 1.00 53.44 195 LYS A C 1
ATOM 1575 O O . LYS A 1 195 ? -9.265 -4.038 33.105 1.00 53.44 195 LYS A O 1
ATOM 1580 N N . VAL A 1 196 ? -7.315 -4.772 32.250 1.00 57.66 196 VAL A N 1
ATOM 1581 C CA . VAL A 1 196 ? -7.361 -6.126 32.834 1.00 57.66 196 VAL A CA 1
ATOM 1582 C C . VAL A 1 196 ? -6.603 -6.185 34.164 1.00 57.66 196 VAL A C 1
ATOM 1584 O O . VAL A 1 196 ? -7.021 -6.939 35.040 1.00 57.66 196 VAL A O 1
ATOM 1587 N N . CYS A 1 197 ? -5.543 -5.385 34.316 1.00 48.47 197 CYS A N 1
ATOM 1588 C CA . CYS A 1 197 ? -4.920 -5.080 35.609 1.00 48.47 197 CYS A CA 1
ATOM 1589 C C . CYS A 1 197 ? -5.646 -3.925 36.304 1.00 48.47 197 CYS A C 1
ATOM 1591 O O . CYS A 1 197 ? -5.719 -3.960 37.551 1.00 48.47 197 CYS A O 1
#